Protein AF-A0A7S2P0P7-F1 (afdb_monomer)

Mean predicted aligned error: 9.11 Å

Solvent-accessible surface area (backbone atoms only — not comparable to full-atom values): 11797 Å² total; per-residue (Å²): 108,74,65,56,54,53,46,47,56,52,37,51,54,50,47,30,63,74,73,64,44,92,50,70,43,81,70,50,75,49,77,32,78,78,33,41,37,40,33,32,35,29,60,44,86,60,83,64,47,59,52,51,76,47,50,28,38,15,45,90,82,46,61,71,40,76,52,60,85,76,53,72,70,56,49,54,50,42,54,76,64,48,68,88,56,79,51,50,50,50,51,83,43,67,56,66,76,80,68,88,83,66,75,82,68,72,80,77,86,64,91,82,70,78,84,77,78,73,78,82,78,56,26,41,39,49,48,49,34,52,54,50,52,54,50,44,72,77,61,34,63,38,51,56,41,47,26,30,54,46,97,78,54,28,58,38,76,35,88,81,49,83,75,74,53,79,78,50,69,73,40,73,88,46,46,34,69,66,64,77,65,88,43,73,68,50,44,59,46,62,75,39,90,81,39,66,45

Structure (mmCIF, N/CA/C/O backbone):
data_AF-A0A7S2P0P7-F1
#
_entry.id   AF-A0A7S2P0P7-F1
#
loop_
_atom_site.group_PDB
_atom_site.id
_atom_site.type_symbol
_atom_site.label_atom_id
_atom_site.label_alt_id
_atom_site.label_comp_id
_atom_site.label_asym_id
_atom_site.label_entity_id
_atom_site.label_seq_id
_atom_site.pdbx_PDB_ins_code
_atom_site.Cartn_x
_atom_site.Cartn_y
_atom_site.Cartn_z
_atom_site.occupancy
_atom_site.B_iso_or_equiv
_atom_site.auth_seq_id
_atom_site.auth_comp_id
_atom_site.auth_asym_id
_atom_site.auth_atom_id
_atom_site.pdbx_PDB_model_num
ATOM 1 N N . ASN A 1 1 ? -16.001 5.990 -8.086 1.00 81.25 1 ASN A N 1
ATOM 2 C CA . ASN A 1 1 ? -16.882 7.170 -8.270 1.00 81.25 1 ASN A CA 1
ATOM 3 C C . ASN A 1 1 ? -16.052 8.318 -8.867 1.00 81.25 1 ASN A C 1
ATOM 5 O O . ASN A 1 1 ? -14.880 8.416 -8.530 1.00 81.25 1 ASN A O 1
ATOM 9 N N . CYS A 1 2 ? -16.574 9.156 -9.776 1.00 87.62 2 CYS A N 1
ATOM 10 C CA . CYS A 1 2 ? -15.787 10.265 -10.353 1.00 87.62 2 CYS A CA 1
ATOM 11 C C . CYS A 1 2 ? -15.377 11.311 -9.303 1.00 87.62 2 CYS A C 1
ATOM 13 O O . CYS A 1 2 ? -14.286 11.870 -9.392 1.00 87.62 2 CYS A O 1
ATOM 15 N N . GLN A 1 3 ? -16.217 11.520 -8.287 1.00 86.94 3 GLN A N 1
ATOM 16 C CA . GLN A 1 3 ? -15.934 12.412 -7.168 1.00 86.94 3 GLN A CA 1
ATOM 17 C C . GLN A 1 3 ? -14.755 11.906 -6.329 1.00 86.94 3 GLN A C 1
ATOM 19 O O . GLN A 1 3 ? -13.839 12.673 -6.049 1.00 86.94 3 GLN A O 1
ATOM 24 N N . GLU A 1 4 ? -14.737 10.610 -5.999 1.00 89.62 4 GLU A N 1
ATOM 25 C CA . GLU A 1 4 ? -13.622 9.978 -5.276 1.00 89.62 4 GLU A CA 1
ATOM 26 C C . GLU A 1 4 ? -12.307 10.121 -6.049 1.00 89.62 4 GLU A C 1
ATOM 28 O O . GLU A 1 4 ? -11.295 10.505 -5.476 1.00 89.62 4 GLU A O 1
ATOM 33 N N . LEU A 1 5 ? -12.313 9.859 -7.363 1.00 91.12 5 LEU A N 1
ATOM 34 C CA . LEU A 1 5 ? -11.106 9.967 -8.189 1.00 91.12 5 LEU A CA 1
ATOM 35 C C . LEU A 1 5 ? -10.554 11.396 -8.216 1.00 91.12 5 LEU A C 1
ATOM 37 O O . LEU A 1 5 ? -9.344 11.591 -8.106 1.00 91.12 5 LEU A O 1
ATOM 41 N N . ALA A 1 6 ?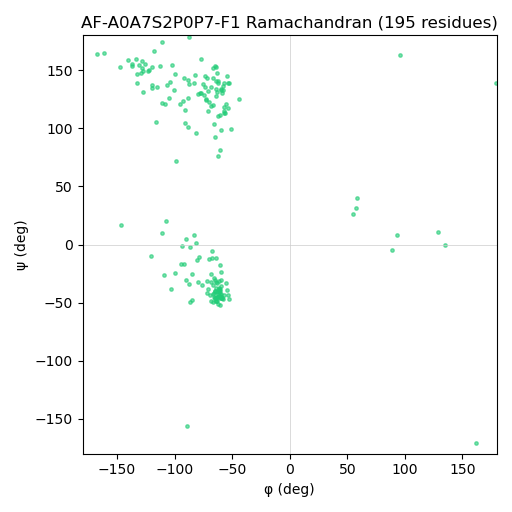 -11.432 12.393 -8.350 1.00 91.56 6 ALA A N 1
ATOM 42 C CA . ALA A 1 6 ? -11.036 13.796 -8.337 1.00 91.56 6 ALA A CA 1
ATOM 43 C C . ALA A 1 6 ? -10.483 14.220 -6.965 1.00 91.56 6 ALA A C 1
ATOM 45 O O . ALA A 1 6 ? -9.427 14.852 -6.909 1.00 91.56 6 ALA A O 1
ATOM 46 N N . GLY A 1 7 ? -11.158 13.826 -5.877 1.00 91.81 7 GLY A N 1
ATOM 47 C CA . GLY A 1 7 ? -10.725 14.087 -4.501 1.00 91.81 7 GLY A CA 1
ATOM 48 C C . GLY A 1 7 ? -9.362 13.465 -4.203 1.00 91.81 7 GLY A C 1
ATOM 49 O O . GLY A 1 7 ? -8.424 14.175 -3.849 1.00 91.81 7 GLY A O 1
ATOM 50 N N . LEU A 1 8 ? -9.207 12.166 -4.475 1.00 93.50 8 LEU A N 1
ATOM 51 C CA . LEU A 1 8 ? -7.944 11.446 -4.306 1.00 93.50 8 LEU A CA 1
ATOM 52 C C . LEU A 1 8 ? -6.816 12.067 -5.128 1.00 93.50 8 LEU A C 1
ATOM 54 O O . LEU A 1 8 ? -5.733 12.307 -4.602 1.00 93.50 8 LEU A O 1
ATOM 58 N N . SER A 1 9 ? -7.054 12.372 -6.406 1.00 93.12 9 SER A N 1
ATOM 59 C CA . SER A 1 9 ? -6.022 12.963 -7.262 1.00 93.12 9 SER A CA 1
ATOM 60 C C . SER A 1 9 ? -5.541 14.320 -6.737 1.00 93.12 9 SER A C 1
ATOM 62 O O . SER A 1 9 ? -4.341 14.610 -6.789 1.00 93.12 9 SER A O 1
ATOM 64 N N . ALA A 1 10 ? -6.454 15.160 -6.240 1.00 93.62 10 ALA A N 1
ATOM 65 C CA . ALA A 1 10 ? -6.113 16.459 -5.669 1.00 93.62 10 ALA A CA 1
ATOM 66 C C . ALA A 1 10 ? -5.335 16.304 -4.352 1.00 93.62 10 ALA A C 1
ATOM 68 O O . ALA A 1 10 ? -4.256 16.886 -4.205 1.00 93.62 10 ALA A O 1
ATOM 69 N N . SER A 1 11 ? -5.831 15.468 -3.437 1.00 94.12 11 SER A N 1
ATOM 70 C CA . SER A 1 11 ? -5.212 15.239 -2.129 1.00 94.12 11 SER A CA 1
ATOM 71 C C . SER A 1 11 ? -3.838 14.579 -2.227 1.00 94.12 11 SER A C 1
ATOM 73 O O . SER A 1 11 ? -2.907 15.010 -1.553 1.00 94.12 11 SER A O 1
ATOM 75 N N . LEU A 1 12 ? -3.649 13.605 -3.122 1.00 94.62 12 LEU A N 1
ATOM 76 C CA . LEU A 1 12 ? -2.337 12.987 -3.352 1.00 94.62 12 LEU A CA 1
ATOM 77 C C . LEU A 1 12 ? -1.323 13.991 -3.915 1.00 94.62 12 LEU A C 1
ATOM 79 O O . LEU A 1 12 ? -0.154 13.983 -3.528 1.00 94.62 12 LEU A O 1
ATOM 83 N N . THR A 1 13 ? -1.766 14.895 -4.794 1.00 93.62 13 THR A N 1
ATOM 84 C CA . THR A 1 13 ? -0.909 15.969 -5.322 1.00 93.62 13 THR A CA 1
ATOM 85 C C . THR A 1 13 ? -0.486 16.934 -4.213 1.00 93.62 13 THR A C 1
ATOM 87 O O . THR A 1 13 ? 0.673 17.355 -4.160 1.00 93.62 13 THR A O 1
ATOM 90 N N . LEU A 1 14 ? -1.408 17.263 -3.303 1.00 94.12 14 LEU A N 1
ATOM 91 C CA . LEU A 1 14 ? -1.127 18.094 -2.138 1.00 94.12 14 LEU A CA 1
ATOM 92 C C . LEU A 1 14 ? -0.137 17.413 -1.187 1.00 94.12 14 LEU A C 1
ATOM 94 O O . LEU A 1 14 ? 0.872 18.029 -0.839 1.00 94.12 14 LEU A O 1
ATOM 98 N N . LEU A 1 15 ? -0.384 16.146 -0.846 1.00 93.88 15 LEU A N 1
ATOM 99 C CA . LEU A 1 15 ? 0.454 15.353 0.051 1.00 93.88 15 LEU A CA 1
ATOM 100 C C . LEU A 1 15 ? 1.882 15.217 -0.488 1.00 93.88 15 LEU A C 1
ATOM 102 O O . LEU A 1 15 ? 2.844 15.495 0.226 1.00 93.88 15 LEU A O 1
ATOM 106 N N . LYS A 1 16 ? 2.034 14.897 -1.783 1.00 93.69 16 LYS A N 1
ATOM 107 C CA . LYS A 1 16 ? 3.345 14.842 -2.452 1.00 93.69 16 LYS A CA 1
ATOM 108 C C . LYS A 1 16 ? 4.129 16.146 -2.274 1.00 93.69 16 LYS A C 1
ATOM 110 O O . LYS A 1 16 ? 5.333 16.118 -2.026 1.00 93.69 16 LYS A O 1
ATOM 115 N N . ARG A 1 17 ? 3.457 17.292 -2.423 1.00 92.00 17 ARG A N 1
ATOM 116 C CA . ARG A 1 17 ? 4.077 18.618 -2.304 1.00 92.00 17 ARG A CA 1
ATOM 117 C C . ARG A 1 17 ? 4.436 18.963 -0.858 1.00 92.00 17 ARG A C 1
ATOM 119 O O . ARG A 1 17 ? 5.493 19.546 -0.641 1.00 92.00 17 ARG A O 1
ATOM 126 N N . GLN A 1 18 ? 3.563 18.651 0.098 1.00 91.62 18 GLN A N 1
ATOM 127 C CA . GLN A 1 18 ? 3.760 18.962 1.518 1.00 91.62 18 GLN A CA 1
ATOM 128 C C . GLN A 1 18 ? 4.929 18.172 2.110 1.00 91.62 18 GLN A C 1
ATOM 130 O O . GLN A 1 18 ? 5.841 18.768 2.676 1.00 91.62 18 GLN A O 1
ATOM 135 N N . GLU A 1 19 ? 4.944 16.861 1.883 1.00 89.00 19 GLU A N 1
ATOM 136 C CA . GLU A 1 19 ? 5.957 15.951 2.430 1.00 89.00 19 GLU A CA 1
ATOM 137 C C . GLU A 1 19 ? 7.221 15.847 1.558 1.00 89.00 19 GLU A C 1
ATOM 139 O O . GLU A 1 19 ? 8.188 15.179 1.914 1.00 89.00 19 GLU A O 1
ATOM 144 N N . LYS A 1 20 ? 7.243 16.532 0.404 1.00 89.44 20 LYS A N 1
ATOM 145 C CA . LYS A 1 20 ? 8.385 16.614 -0.527 1.00 89.44 20 LYS A CA 1
ATOM 146 C C . LYS A 1 20 ? 8.877 15.257 -1.051 1.00 89.44 20 LYS A C 1
ATOM 148 O O . LYS A 1 20 ? 10.055 15.106 -1.375 1.00 89.44 20 LYS A O 1
ATOM 153 N N . PHE A 1 21 ? 7.987 14.280 -1.201 1.00 87.62 21 PHE A N 1
ATOM 154 C CA . PHE A 1 21 ? 8.344 12.997 -1.808 1.00 87.62 21 PHE A CA 1
ATOM 155 C C . PHE A 1 21 ? 8.522 13.106 -3.327 1.00 87.62 21 PHE A C 1
ATOM 157 O O . PHE A 1 21 ? 7.773 13.797 -4.024 1.00 87.62 21 PHE A O 1
ATOM 164 N N . ALA A 1 22 ? 9.471 12.339 -3.872 1.00 85.06 22 ALA A N 1
ATOM 165 C CA . ALA A 1 22 ? 9.685 12.246 -5.318 1.00 85.06 22 ALA A CA 1
ATOM 166 C C . ALA A 1 22 ? 8.453 11.680 -6.050 1.00 85.06 22 ALA A C 1
ATOM 168 O O . ALA A 1 22 ? 8.072 12.150 -7.129 1.00 85.06 22 ALA A O 1
ATOM 169 N N . SER A 1 23 ? 7.783 10.702 -5.436 1.00 86.62 23 SER A N 1
ATOM 170 C CA . SER A 1 23 ? 6.554 10.091 -5.939 1.00 86.62 23 SER A CA 1
ATOM 171 C C . SER A 1 23 ? 5.645 9.661 -4.791 1.00 86.62 23 SER A C 1
ATOM 173 O O . SER A 1 23 ? 6.115 9.387 -3.688 1.00 86.62 23 SER A O 1
ATOM 175 N N . ILE A 1 24 ? 4.343 9.628 -5.071 1.00 93.50 24 ILE A N 1
ATOM 176 C CA . ILE A 1 24 ? 3.330 9.074 -4.182 1.00 93.50 24 ILE A CA 1
ATOM 177 C C . ILE A 1 24 ? 2.420 8.161 -4.994 1.00 93.50 24 ILE A C 1
ATOM 179 O O . ILE A 1 24 ? 2.065 8.485 -6.130 1.00 93.50 24 ILE A O 1
ATOM 183 N N . CYS A 1 25 ? 2.066 7.024 -4.416 1.00 93.25 25 CYS A N 1
ATOM 184 C CA . CYS A 1 25 ? 1.238 6.006 -5.032 1.00 93.25 25 CYS A CA 1
ATOM 185 C C . CYS A 1 25 ? -0.021 5.819 -4.194 1.00 93.25 25 CYS A C 1
ATOM 187 O O . CYS A 1 25 ? 0.042 5.752 -2.966 1.00 93.25 25 CYS A O 1
ATOM 189 N N . PHE A 1 26 ? -1.167 5.706 -4.857 1.00 95.81 26 PHE A N 1
ATOM 190 C CA . PHE A 1 26 ? -2.359 5.197 -4.199 1.00 95.81 26 PHE A CA 1
ATOM 191 C C . PHE A 1 26 ? -2.181 3.692 -3.981 1.00 95.81 26 PHE A C 1
ATOM 193 O O . PHE A 1 26 ? -1.889 2.969 -4.932 1.00 95.81 26 PHE A O 1
ATOM 200 N N . TRP A 1 27 ? -2.309 3.243 -2.736 1.00 96.44 27 TRP A N 1
ATOM 201 C CA . TRP A 1 27 ? -2.161 1.837 -2.368 1.00 96.44 27 TRP A CA 1
ATOM 202 C C . TRP A 1 27 ? -3.473 1.084 -2.568 1.00 96.44 27 TRP A C 1
ATOM 204 O O . TRP A 1 27 ? -3.501 0.016 -3.172 1.00 96.44 27 TRP A O 1
ATOM 214 N N . GLY A 1 28 ? -4.572 1.660 -2.079 1.00 95.50 28 GLY A N 1
ATOM 215 C CA . GLY A 1 28 ? -5.865 0.998 -2.100 1.00 95.50 28 GLY A CA 1
ATOM 216 C C . GLY A 1 28 ? -6.874 1.606 -1.138 1.00 95.50 28 GLY A C 1
ATOM 217 O O . GLY A 1 28 ? -6.659 2.669 -0.553 1.00 95.50 28 GLY A O 1
ATOM 218 N N . LYS A 1 29 ? -7.997 0.904 -1.000 1.00 95.50 29 LYS A N 1
ATOM 219 C CA . LYS A 1 29 ? -9.138 1.286 -0.171 1.00 95.50 29 LYS A CA 1
ATOM 220 C C . LYS A 1 29 ? -9.492 0.126 0.759 1.00 95.50 29 LYS A C 1
ATOM 222 O O . LYS A 1 29 ? -9.603 -1.005 0.290 1.00 95.50 29 LYS A O 1
ATOM 227 N N . ILE A 1 30 ? -9.664 0.402 2.048 1.00 95.62 30 ILE A N 1
ATOM 228 C CA . ILE A 1 30 ? -10.125 -0.568 3.049 1.00 95.62 30 ILE A CA 1
ATOM 229 C C . ILE A 1 30 ? -11.544 -0.183 3.442 1.00 95.62 30 ILE A C 1
ATOM 231 O O . ILE A 1 30 ? -11.781 0.930 3.908 1.00 95.62 30 ILE A O 1
ATOM 235 N N . PHE A 1 31 ? -12.481 -1.102 3.227 1.00 95.00 31 PHE A N 1
ATOM 236 C CA . PHE A 1 31 ? -13.887 -0.858 3.516 1.00 95.00 31 PHE A CA 1
ATOM 237 C C . PHE A 1 31 ? -14.167 -0.977 5.011 1.00 95.00 31 PHE A C 1
ATOM 239 O O . PHE A 1 31 ? -13.784 -1.969 5.639 1.00 95.00 31 PHE A O 1
ATOM 246 N N . GLY A 1 32 ? -14.849 0.023 5.559 1.00 93.88 32 GLY A N 1
ATOM 247 C CA . GLY A 1 32 ? -15.333 0.005 6.934 1.00 93.88 32 GLY A CA 1
ATOM 248 C C . GLY A 1 32 ? -16.855 -0.083 7.003 1.00 93.88 32 GLY A C 1
ATOM 249 O O . GLY A 1 32 ? -17.560 -0.045 5.999 1.00 93.88 32 GLY A O 1
ATOM 250 N N . THR A 1 33 ? -17.387 -0.231 8.215 1.00 93.69 33 THR A N 1
ATOM 251 C CA . THR A 1 33 ? -18.841 -0.303 8.433 1.00 93.69 33 THR A CA 1
ATOM 252 C C . THR A 1 33 ? -19.519 1.065 8.417 1.00 93.69 33 THR A C 1
ATOM 254 O O . THR A 1 33 ? -20.677 1.153 8.019 1.00 93.69 33 THR A O 1
ATOM 257 N N . SER A 1 34 ? -18.828 2.122 8.858 1.00 93.44 34 SER A N 1
ATOM 258 C CA . SER A 1 34 ? -19.352 3.498 8.902 1.00 93.44 34 SER A CA 1
ATOM 259 C C . SER A 1 34 ? -18.709 4.423 7.868 1.00 93.44 34 SER A C 1
ATOM 261 O O . SER A 1 34 ? -19.331 5.403 7.470 1.00 93.44 34 SER A O 1
ATOM 263 N N . GLY A 1 35 ? -17.482 4.131 7.446 1.00 92.50 35 GLY A N 1
ATOM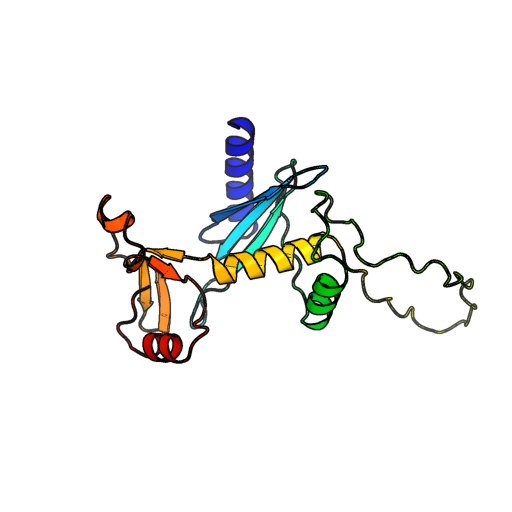 264 C CA . GLY A 1 35 ? -16.756 4.873 6.421 1.00 92.50 35 GLY A CA 1
ATOM 265 C C . GLY A 1 35 ? -15.527 4.097 5.971 1.00 92.50 35 GLY A C 1
ATOM 266 O O . GLY A 1 35 ? -15.107 3.158 6.650 1.00 92.50 35 GLY A O 1
ATOM 267 N N . ASP A 1 36 ? -14.964 4.480 4.832 1.00 95.38 36 ASP A N 1
ATOM 268 C CA . ASP A 1 36 ? -13.842 3.763 4.244 1.00 95.38 36 ASP A CA 1
ATOM 269 C C . ASP A 1 36 ? -12.509 4.480 4.480 1.00 95.38 36 ASP A C 1
ATOM 271 O O . ASP A 1 36 ? -12.439 5.703 4.623 1.00 95.38 36 ASP A O 1
ATOM 275 N N . TYR A 1 37 ? -11.426 3.704 4.469 1.00 96.62 37 TYR A N 1
ATOM 276 C CA . TYR A 1 37 ? -10.066 4.222 4.517 1.00 96.62 37 TYR A CA 1
ATOM 277 C C . TYR A 1 37 ? -9.433 4.222 3.133 1.00 96.62 37 TYR A C 1
ATOM 279 O O . TYR A 1 37 ? -9.429 3.209 2.433 1.00 96.62 37 TYR A O 1
ATOM 287 N N . TYR A 1 38 ? -8.816 5.338 2.773 1.00 96.81 38 TYR A N 1
ATOM 288 C CA . TYR A 1 38 ? -8.019 5.491 1.563 1.00 96.81 38 TYR A CA 1
ATOM 289 C C . TYR A 1 38 ? -6.548 5.502 1.942 1.00 96.81 38 TYR A C 1
ATOM 291 O O . TYR A 1 38 ? -6.128 6.296 2.779 1.00 96.81 38 TYR A O 1
ATOM 299 N N . VAL A 1 39 ? -5.758 4.632 1.325 1.00 97.75 39 VAL A N 1
ATOM 300 C CA . VAL A 1 39 ? -4.358 4.427 1.693 1.00 97.75 39 VAL A CA 1
ATOM 301 C C . VAL A 1 39 ? -3.461 4.859 0.546 1.00 97.75 39 VAL A C 1
ATOM 303 O O . VAL A 1 39 ? -3.694 4.530 -0.620 1.00 97.75 39 VAL A O 1
ATOM 306 N N . ALA A 1 40 ? -2.402 5.577 0.884 1.00 97.06 40 ALA A N 1
ATOM 307 C CA . ALA A 1 40 ? -1.343 5.956 -0.031 1.00 97.06 40 ALA A CA 1
ATOM 308 C C . ALA A 1 40 ? 0.009 5.576 0.561 1.00 97.06 40 ALA A C 1
ATOM 310 O O . ALA A 1 40 ? 0.151 5.443 1.774 1.00 97.06 40 ALA A O 1
ATOM 311 N N . TYR A 1 41 ? 1.018 5.431 -0.287 1.00 95.62 41 TYR A N 1
ATOM 312 C CA . TYR A 1 41 ? 2.389 5.293 0.176 1.00 95.62 41 TYR A CA 1
ATOM 313 C C . TYR A 1 41 ? 3.350 6.118 -0.667 1.00 95.62 41 TYR A C 1
ATOM 315 O O . TYR A 1 41 ? 3.117 6.388 -1.846 1.00 95.62 41 TYR A O 1
ATOM 323 N N . ALA A 1 42 ? 4.460 6.491 -0.049 1.00 93.75 42 ALA A N 1
ATOM 324 C CA . ALA A 1 42 ? 5.615 7.059 -0.718 1.00 93.75 42 ALA A CA 1
ATOM 325 C C . ALA A 1 42 ? 6.846 6.197 -0.434 1.00 93.75 42 ALA A C 1
ATOM 327 O O . ALA A 1 42 ? 6.953 5.569 0.621 1.00 93.75 42 ALA A O 1
ATOM 328 N N . LEU A 1 43 ? 7.783 6.169 -1.377 1.00 90.31 43 LEU A N 1
ATOM 329 C CA . LEU A 1 43 ? 9.088 5.553 -1.164 1.00 90.31 43 LEU A CA 1
ATOM 330 C C . LEU A 1 43 ? 10.033 6.597 -0.576 1.00 90.31 43 LEU A C 1
ATOM 332 O O . LEU A 1 43 ? 10.194 7.684 -1.137 1.00 90.31 43 LEU A O 1
ATOM 336 N N . LYS A 1 44 ? 10.653 6.264 0.556 1.00 87.19 44 LYS A N 1
ATOM 337 C CA . LYS A 1 44 ? 11.790 7.020 1.083 1.00 87.19 44 LYS A CA 1
ATOM 338 C C . LYS A 1 44 ? 12.974 6.874 0.143 1.00 87.19 44 LYS A C 1
ATOM 340 O O . LYS A 1 44 ? 13.115 5.852 -0.530 1.00 87.19 44 LYS A O 1
ATOM 345 N N . GLU A 1 45 ? 13.827 7.893 0.137 1.00 82.12 45 GLU A N 1
ATOM 346 C CA . GLU A 1 45 ? 15.099 7.815 -0.566 1.00 82.12 45 GLU A CA 1
ATOM 347 C C . GLU A 1 45 ? 15.885 6.613 -0.024 1.00 82.12 45 GLU A C 1
ATOM 349 O O . GLU A 1 45 ? 16.116 6.520 1.189 1.00 82.12 45 GLU A O 1
ATOM 354 N N . PRO A 1 46 ? 16.192 5.630 -0.881 1.00 76.62 46 PRO A N 1
ATOM 355 C CA . PRO A 1 46 ? 16.808 4.406 -0.421 1.00 76.62 46 PRO A CA 1
ATOM 356 C C . PRO A 1 46 ? 18.266 4.661 -0.041 1.00 76.62 46 PRO A C 1
ATOM 358 O O . PRO A 1 46 ? 19.053 5.149 -0.845 1.00 76.62 46 PRO A O 1
ATOM 361 N N . VAL A 1 47 ? 18.620 4.304 1.194 1.00 73.31 47 VAL A N 1
ATOM 362 C CA . VAL A 1 47 ? 20.007 4.368 1.675 1.00 73.31 47 VAL A CA 1
ATOM 363 C C . VAL A 1 47 ? 20.743 3.073 1.324 1.00 73.31 47 VAL A C 1
ATOM 365 O O . VAL A 1 47 ? 21.834 3.129 0.773 1.00 73.31 47 VAL A O 1
ATOM 368 N N . PHE A 1 48 ? 20.132 1.925 1.639 1.00 70.88 48 PHE A N 1
ATOM 369 C CA . PHE A 1 48 ? 20.573 0.555 1.346 1.00 70.88 48 PHE A CA 1
ATOM 370 C C . PHE A 1 48 ? 19.525 -0.406 1.947 1.00 70.88 48 PHE A C 1
ATOM 372 O O . PHE A 1 48 ? 19.066 -0.167 3.061 1.00 70.88 48 PHE A O 1
ATOM 379 N N . GLU A 1 49 ? 19.080 -1.507 1.347 1.00 70.94 49 GLU A N 1
ATOM 380 C CA . GLU A 1 49 ? 19.229 -2.012 -0.032 1.00 70.94 49 GLU A CA 1
ATOM 381 C C . GLU A 1 49 ? 17.911 -1.776 -0.812 1.00 70.94 49 GLU A C 1
ATOM 383 O O . GLU A 1 49 ? 17.902 -1.356 -1.969 1.00 70.94 49 GLU A O 1
ATOM 388 N N . PHE A 1 50 ? 16.772 -1.953 -0.128 1.00 82.88 50 PHE A N 1
ATOM 389 C CA . PHE A 1 50 ? 15.413 -1.741 -0.635 1.00 82.88 50 PHE A CA 1
ATOM 390 C C . PHE A 1 50 ? 14.818 -0.429 -0.081 1.00 82.88 50 PHE A C 1
ATOM 392 O O . PHE A 1 50 ? 14.994 -0.148 1.108 1.00 82.88 50 PHE A O 1
ATOM 399 N N . PRO A 1 51 ? 14.081 0.373 -0.875 1.00 86.69 51 PRO A N 1
ATOM 400 C CA . PRO A 1 51 ? 13.429 1.581 -0.372 1.00 86.69 51 PRO A CA 1
ATOM 401 C C . PRO A 1 51 ? 12.354 1.256 0.669 1.00 86.69 51 PRO A C 1
ATOM 403 O O . PRO A 1 51 ? 11.490 0.403 0.456 1.00 86.69 51 PRO A O 1
ATOM 406 N N . ALA A 1 52 ? 12.367 1.989 1.783 1.00 88.00 52 ALA A N 1
ATOM 407 C CA . ALA A 1 52 ? 11.312 1.905 2.785 1.00 88.00 52 ALA A CA 1
ATOM 408 C C . ALA A 1 52 ? 10.045 2.623 2.296 1.00 88.00 52 ALA A C 1
ATOM 410 O O . ALA A 1 52 ? 10.115 3.732 1.760 1.00 88.00 52 ALA A O 1
ATOM 411 N N .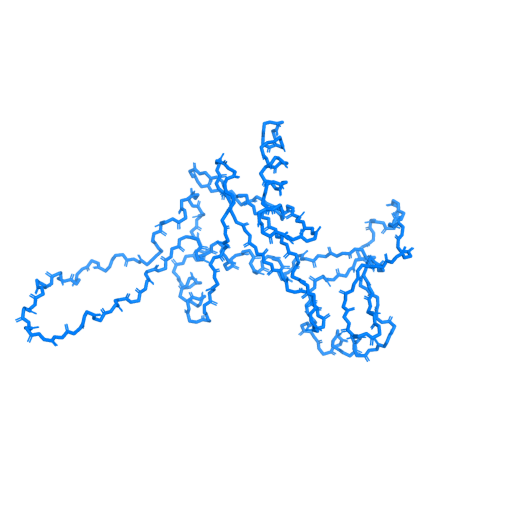 LYS A 1 53 ? 8.878 2.018 2.528 1.00 91.44 53 LYS A N 1
ATOM 412 C CA . LYS A 1 53 ? 7.578 2.650 2.282 1.00 91.44 53 LYS A CA 1
ATOM 413 C C . LYS A 1 53 ? 7.140 3.443 3.510 1.00 91.44 53 LYS A C 1
ATOM 415 O O . LYS A 1 53 ? 7.285 2.984 4.640 1.00 91.44 53 LYS A O 1
ATOM 420 N N . VAL A 1 54 ? 6.595 4.631 3.283 1.00 93.31 54 VAL A N 1
ATOM 421 C CA . VAL A 1 54 ? 5.869 5.415 4.287 1.00 93.31 54 VAL A CA 1
ATOM 422 C C . VAL A 1 54 ? 4.420 5.418 3.873 1.00 93.31 54 VAL A C 1
ATOM 424 O O . VAL A 1 54 ? 4.115 5.857 2.764 1.00 93.31 54 VAL A O 1
ATOM 427 N N . PHE A 1 55 ? 3.551 4.925 4.744 1.00 95.94 55 PHE A N 1
ATOM 428 C CA . PHE A 1 55 ? 2.133 4.837 4.455 1.00 95.94 55 PHE A CA 1
ATOM 429 C C . PHE A 1 55 ? 1.366 5.989 5.097 1.00 95.94 55 PHE A C 1
ATOM 431 O O . PHE A 1 55 ? 1.693 6.467 6.185 1.00 95.94 55 PHE A O 1
ATOM 438 N N . PHE A 1 56 ? 0.318 6.399 4.401 1.00 96.75 56 PHE A N 1
ATOM 439 C CA . PHE A 1 56 ? -0.621 7.432 4.792 1.00 96.75 56 PHE A CA 1
ATOM 440 C C . PHE A 1 56 ? -2.031 6.881 4.651 1.00 96.75 56 PHE A C 1
ATOM 442 O O . PHE A 1 56 ? -2.301 6.092 3.743 1.00 96.75 56 PHE A O 1
ATOM 449 N N . TYR A 1 57 ? -2.933 7.334 5.509 1.00 96.94 57 TYR A N 1
ATOM 450 C CA . TYR A 1 57 ? -4.347 7.001 5.439 1.00 96.94 57 TYR A CA 1
ATOM 451 C C . TYR A 1 57 ? -5.194 8.273 5.464 1.00 96.94 57 TYR A C 1
ATOM 453 O O . TYR A 1 57 ? -4.785 9.281 6.034 1.00 96.94 57 TYR A O 1
ATOM 461 N N . ALA A 1 58 ? -6.367 8.219 4.850 1.00 96.19 58 ALA A N 1
ATOM 462 C CA . ALA A 1 58 ? -7.389 9.256 4.898 1.00 96.19 58 ALA A CA 1
ATOM 463 C C . ALA A 1 58 ? -8.768 8.614 5.076 1.00 96.19 58 ALA A C 1
ATOM 465 O O . ALA A 1 58 ? -8.961 7.455 4.697 1.00 96.19 58 ALA A O 1
ATOM 466 N N . GLY A 1 59 ? -9.716 9.368 5.629 1.00 93.75 59 GLY A N 1
ATOM 467 C CA . GLY A 1 59 ? -11.132 9.009 5.594 1.00 93.75 59 GLY A CA 1
ATOM 468 C C . GLY A 1 59 ? -11.815 9.561 4.341 1.00 93.75 59 GLY A C 1
ATOM 469 O O . GLY A 1 59 ? -11.170 9.883 3.342 1.00 93.75 59 GLY A O 1
ATOM 470 N N . GLU A 1 60 ? -13.134 9.731 4.414 1.00 90.25 60 GLU A N 1
ATOM 471 C CA . GLU A 1 60 ? -13.957 10.292 3.326 1.00 90.25 60 GLU A CA 1
ATOM 472 C C . GLU A 1 60 ? -13.683 11.781 3.030 1.00 90.25 60 GLU A C 1
ATOM 474 O O . GLU A 1 60 ? -14.137 12.316 2.020 1.00 90.25 60 GLU A O 1
ATOM 479 N N . ASP A 1 61 ? -12.944 12.465 3.903 1.00 91.12 61 ASP A N 1
ATOM 480 C CA . ASP A 1 61 ? -12.473 13.838 3.702 1.00 91.12 61 ASP A CA 1
ATOM 481 C C . ASP A 1 61 ? -11.246 13.925 2.778 1.00 91.12 61 ASP A C 1
ATOM 483 O O . ASP A 1 61 ? -10.878 15.018 2.341 1.00 91.12 61 ASP A O 1
ATOM 487 N N . PHE A 1 62 ? -10.632 12.783 2.447 1.00 92.81 62 PHE A N 1
ATOM 488 C CA . PHE A 1 62 ? -9.384 12.685 1.691 1.00 92.81 62 PHE A CA 1
ATOM 489 C C . PHE A 1 62 ? -8.229 13.489 2.312 1.00 92.81 62 PHE A C 1
ATOM 491 O O . PHE A 1 62 ? -7.303 13.893 1.599 1.00 92.81 62 PHE A O 1
ATOM 498 N N . GLU A 1 63 ? -8.259 13.718 3.628 1.00 93.94 63 GLU A N 1
ATOM 499 C CA . GLU A 1 63 ? -7.167 14.352 4.362 1.00 93.94 63 GLU A CA 1
ATOM 500 C C . GLU A 1 63 ? -6.179 13.282 4.832 1.00 93.94 63 GLU A C 1
ATOM 502 O O . GLU A 1 63 ? -6.406 12.564 5.807 1.00 93.94 63 GLU A O 1
ATOM 507 N N . PHE A 1 64 ? -5.069 13.147 4.106 1.00 95.25 64 PHE A N 1
ATOM 508 C CA . PHE A 1 64 ? -4.085 12.113 4.398 1.00 95.25 64 PHE A CA 1
ATOM 509 C C . PHE A 1 64 ? -3.208 12.459 5.599 1.00 95.25 64 PHE A C 1
ATOM 511 O O . PHE A 1 64 ? -2.580 13.517 5.651 1.00 95.25 64 PHE A O 1
ATOM 518 N N . LYS A 1 65 ? -3.097 11.499 6.514 1.00 94.88 65 LYS A N 1
ATOM 519 C CA . LYS A 1 65 ? -2.262 11.542 7.715 1.00 94.88 65 LYS A CA 1
ATOM 520 C C . LYS A 1 65 ? -1.309 10.346 7.719 1.00 94.88 65 LYS A C 1
ATOM 522 O O . LYS A 1 65 ? -1.650 9.299 7.160 1.00 94.88 65 LYS A O 1
ATOM 527 N N . PRO A 1 66 ? -0.105 10.471 8.300 1.00 95.00 66 PRO A N 1
ATOM 528 C CA . PRO A 1 66 ? 0.816 9.345 8.401 1.00 95.00 66 PRO A CA 1
ATOM 529 C C . PRO A 1 66 ? 0.199 8.223 9.244 1.00 95.00 66 PRO A C 1
ATOM 531 O O . PRO A 1 66 ? -0.463 8.485 10.249 1.00 95.00 66 PRO A O 1
ATOM 534 N N . LEU A 1 67 ? 0.419 6.972 8.835 1.00 94.38 67 LEU A N 1
ATOM 535 C CA . LEU A 1 67 ? 0.043 5.819 9.653 1.00 94.38 67 LEU A CA 1
ATOM 536 C C . LEU A 1 67 ? 0.977 5.690 10.866 1.00 94.38 67 LEU A C 1
ATOM 538 O O . LEU A 1 67 ? 2.181 5.947 10.736 1.00 94.38 67 LEU A O 1
ATOM 542 N N . PRO A 1 68 ? 0.449 5.284 12.035 1.00 92.38 68 PRO A N 1
ATOM 543 C CA . PRO A 1 68 ? 1.267 5.045 13.212 1.00 92.38 68 PRO A CA 1
ATOM 544 C C . PRO A 1 68 ? 2.250 3.896 12.966 1.00 92.38 68 PRO A C 1
ATOM 546 O O . PRO A 1 68 ? 1.975 2.945 12.231 1.00 92.38 68 PRO A O 1
ATOM 549 N N . VAL A 1 69 ? 3.422 3.994 13.591 1.00 89.00 69 VAL A N 1
ATOM 550 C CA . VAL A 1 69 ? 4.425 2.927 13.578 1.00 89.00 69 VAL A CA 1
ATOM 551 C C . VAL A 1 69 ? 4.243 2.094 14.836 1.00 89.00 69 VAL A C 1
ATOM 553 O O . VAL A 1 69 ? 4.349 2.612 15.946 1.00 89.00 69 VAL A O 1
ATOM 556 N N . LEU A 1 70 ? 3.990 0.801 14.656 1.00 86.62 70 LEU A N 1
ATOM 557 C CA . LEU A 1 70 ? 3.774 -0.121 15.762 1.00 86.62 70 LEU A CA 1
ATOM 558 C C . LEU A 1 70 ? 5.075 -0.735 16.262 1.00 86.62 70 LEU A C 1
ATOM 560 O O . LEU A 1 70 ? 5.952 -1.110 15.483 1.00 86.62 70 LEU A O 1
ATOM 564 N N . THR A 1 71 ? 5.155 -0.896 17.580 1.00 89.19 71 THR A N 1
ATOM 565 C CA . THR A 1 71 ? 6.105 -1.814 18.209 1.00 89.19 71 THR A CA 1
ATOM 566 C C . THR A 1 71 ? 5.606 -3.253 18.065 1.00 89.19 71 THR A C 1
ATOM 568 O O . THR A 1 71 ? 4.412 -3.492 17.871 1.00 89.19 71 THR A O 1
ATOM 571 N N . VAL A 1 72 ? 6.514 -4.223 18.201 1.00 87.94 72 VAL A N 1
ATOM 572 C CA . VAL A 1 72 ? 6.173 -5.657 18.132 1.00 87.94 72 VAL A CA 1
ATOM 573 C C . VAL A 1 72 ? 5.117 -6.023 19.180 1.00 87.94 72 VAL A C 1
ATOM 575 O O . VAL A 1 72 ? 4.126 -6.6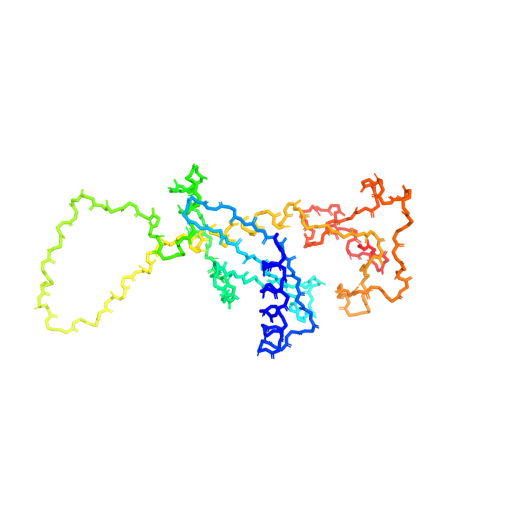67 18.856 1.00 87.94 72 VAL A O 1
ATOM 578 N N . GLU A 1 73 ? 5.265 -5.521 20.407 1.00 88.25 73 GLU A N 1
ATOM 579 C CA . GLU A 1 73 ? 4.313 -5.759 21.500 1.00 88.25 73 GLU A CA 1
ATOM 580 C C . GLU A 1 73 ? 2.908 -5.228 21.183 1.00 88.25 73 GLU A C 1
ATOM 582 O O . GLU A 1 73 ? 1.901 -5.874 21.476 1.00 88.25 73 GLU A O 1
ATOM 587 N N . ASN A 1 74 ? 2.823 -4.047 20.566 1.00 87.31 74 ASN A N 1
ATOM 588 C CA . ASN A 1 74 ? 1.545 -3.450 20.191 1.00 87.31 74 ASN A CA 1
ATOM 589 C C . ASN A 1 74 ? 0.896 -4.209 19.031 1.00 87.31 74 ASN A C 1
ATOM 591 O O . ASN A 1 74 ? -0.314 -4.424 19.051 1.00 87.31 74 ASN A O 1
ATOM 595 N N . ALA A 1 75 ? 1.689 -4.668 18.059 1.00 87.81 75 ALA A N 1
ATOM 596 C CA . ALA A 1 75 ? 1.198 -5.508 16.973 1.00 87.81 75 ALA A CA 1
ATOM 597 C C . ALA A 1 75 ? 0.603 -6.826 17.502 1.00 87.81 75 ALA A C 1
ATOM 599 O O . ALA A 1 75 ? -0.513 -7.185 17.134 1.00 87.81 75 ALA A O 1
ATOM 600 N N . GLU A 1 76 ? 1.285 -7.505 18.430 1.00 89.31 76 GLU A N 1
ATOM 601 C CA . GLU A 1 76 ? 0.781 -8.736 19.057 1.00 89.31 76 GLU A CA 1
ATOM 602 C C . GLU A 1 76 ? -0.540 -8.513 19.806 1.00 89.31 76 GLU A C 1
ATOM 604 O O . GLU A 1 76 ? -1.480 -9.302 19.668 1.00 89.31 76 GLU A O 1
ATOM 609 N N . LYS A 1 77 ? -0.659 -7.405 20.549 1.00 88.06 77 LYS A N 1
ATOM 610 C CA . LYS A 1 77 ? -1.911 -7.029 21.225 1.00 88.06 77 LYS A CA 1
ATOM 611 C C . LYS A 1 77 ? -3.042 -6.767 20.235 1.00 88.06 77 LYS A C 1
ATOM 613 O O . LYS A 1 77 ? -4.154 -7.248 20.440 1.00 88.06 77 LYS A O 1
ATOM 618 N N . VAL A 1 78 ? -2.774 -6.034 19.154 1.00 87.94 78 VAL A N 1
ATOM 619 C CA . VAL A 1 78 ? -3.764 -5.775 18.097 1.00 87.94 78 VAL A CA 1
ATOM 620 C C . VAL A 1 78 ? -4.267 -7.089 17.490 1.00 87.94 78 VAL A C 1
ATOM 622 O O . VAL A 1 78 ? -5.481 -7.266 17.349 1.00 87.94 78 VAL A O 1
ATOM 625 N N . LEU A 1 79 ? -3.358 -8.022 17.179 1.00 86.81 79 LEU A N 1
ATOM 626 C CA . LEU A 1 79 ? -3.710 -9.346 16.654 1.00 86.81 79 LEU A CA 1
ATOM 627 C C . LEU A 1 79 ? -4.593 -10.120 17.637 1.00 86.81 79 LEU A C 1
ATOM 629 O O . LEU A 1 79 ? -5.592 -10.705 17.230 1.00 86.81 79 LEU A O 1
ATOM 633 N N . ALA A 1 80 ? -4.276 -10.084 18.931 1.00 86.12 80 ALA A N 1
ATOM 634 C CA . ALA A 1 80 ? -5.052 -10.786 19.948 1.00 86.12 80 ALA A CA 1
ATOM 635 C C . ALA A 1 80 ? -6.464 -10.202 20.159 1.00 86.12 80 ALA A C 1
ATOM 637 O O . ALA A 1 80 ? -7.391 -10.940 20.490 1.00 86.12 80 ALA A O 1
ATOM 638 N N . LEU A 1 81 ? -6.644 -8.888 19.988 1.00 84.62 81 LEU A N 1
ATOM 639 C CA . LEU A 1 81 ? -7.866 -8.179 20.396 1.00 84.62 81 LEU A CA 1
ATOM 640 C C . LEU A 1 81 ? -8.865 -7.900 19.261 1.00 84.62 81 LEU A C 1
ATOM 642 O O . LEU A 1 81 ? -10.057 -7.682 19.527 1.00 84.62 81 LEU A O 1
ATOM 646 N N . ALA A 1 82 ? -8.401 -7.835 18.008 1.00 78.12 82 ALA A N 1
ATOM 647 C CA . ALA A 1 82 ? -9.214 -7.304 16.912 1.00 78.12 82 ALA A CA 1
ATOM 648 C C . ALA A 1 82 ? -9.001 -7.952 15.539 1.00 78.12 82 ALA A C 1
ATOM 650 O O . ALA A 1 82 ? -9.443 -7.372 14.545 1.00 78.12 82 ALA A O 1
ATOM 651 N N . LEU A 1 83 ? -8.390 -9.138 15.449 1.00 73.88 83 LEU A N 1
ATOM 652 C CA . LEU A 1 83 ? -8.208 -9.822 14.161 1.00 73.88 83 LEU A CA 1
ATOM 653 C C . LEU A 1 83 ? -9.534 -9.968 13.386 1.00 73.88 83 LEU A C 1
ATOM 655 O O . LEU A 1 83 ? -9.614 -9.582 12.222 1.00 73.88 83 LEU A O 1
ATOM 659 N N . ASP A 1 84 ? -10.592 -10.415 14.071 1.00 80.44 84 ASP A N 1
ATOM 660 C CA . ASP A 1 84 ? -11.860 -10.818 13.442 1.00 80.44 84 ASP A CA 1
ATOM 661 C C . ASP A 1 84 ? -12.924 -9.707 13.364 1.00 80.44 84 ASP A C 1
ATOM 663 O O . ASP A 1 84 ? -14.027 -9.921 12.858 1.00 80.44 84 ASP A O 1
ATOM 667 N N . LYS A 1 85 ? -12.639 -8.507 13.881 1.00 85.69 85 LYS A N 1
ATOM 668 C CA . LYS A 1 85 ? -13.617 -7.404 13.893 1.00 85.69 85 LYS A CA 1
ATOM 669 C C . LYS A 1 85 ? -13.602 -6.673 12.544 1.00 85.69 85 LYS A C 1
ATOM 671 O O . LYS A 1 85 ? -12.530 -6.410 12.023 1.00 85.69 85 LYS A O 1
ATOM 676 N N . PRO A 1 86 ? -14.724 -6.262 11.941 1.00 90.50 86 PRO A N 1
ATOM 677 C CA . PRO A 1 86 ? -14.659 -5.382 10.772 1.00 90.50 86 PRO A CA 1
ATOM 678 C C . PRO A 1 86 ? -14.068 -4.013 11.156 1.00 90.50 86 PRO A C 1
ATOM 680 O O . PRO A 1 86 ? -14.152 -3.601 12.313 1.00 90.50 86 PRO A O 1
ATOM 683 N N . PHE A 1 87 ? -13.45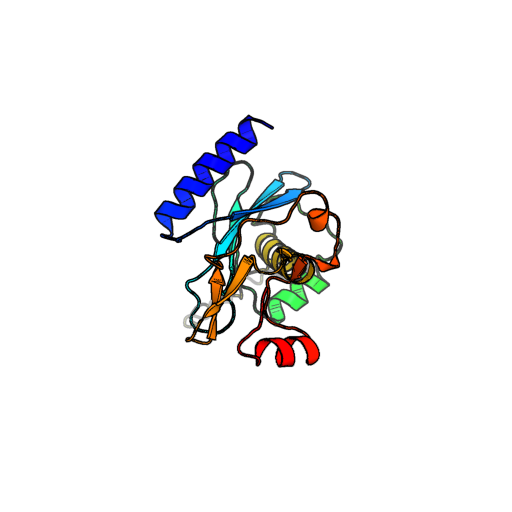1 -3.308 10.206 1.00 94.19 87 PHE A N 1
ATOM 684 C CA . PHE A 1 87 ? -13.089 -1.900 10.406 1.00 94.19 87 PHE A CA 1
ATOM 685 C C . PHE A 1 87 ? -14.360 -1.052 10.517 1.00 94.19 87 PHE A C 1
ATOM 687 O O . PHE A 1 87 ? -15.360 -1.324 9.851 1.00 94.19 87 PHE A O 1
ATOM 694 N N . THR A 1 88 ? -14.349 -0.035 11.370 1.00 92.88 88 THR A N 1
ATOM 695 C CA . THR A 1 88 ? -15.452 0.914 11.511 1.00 92.88 88 THR A CA 1
ATOM 696 C C . THR A 1 88 ? -15.304 2.107 10.577 1.00 92.88 88 THR A C 1
ATOM 698 O O . THR A 1 88 ? -16.322 2.631 10.127 1.00 92.88 88 THR A O 1
ATOM 701 N N . GLY A 1 89 ? -14.072 2.513 10.252 1.00 92.50 89 GLY A N 1
ATOM 702 C CA . GLY A 1 89 ? -13.808 3.757 9.520 1.00 92.50 89 GLY A CA 1
ATOM 703 C C . GLY A 1 89 ? -13.534 4.957 10.429 1.00 92.50 89 GLY A C 1
ATOM 704 O O . G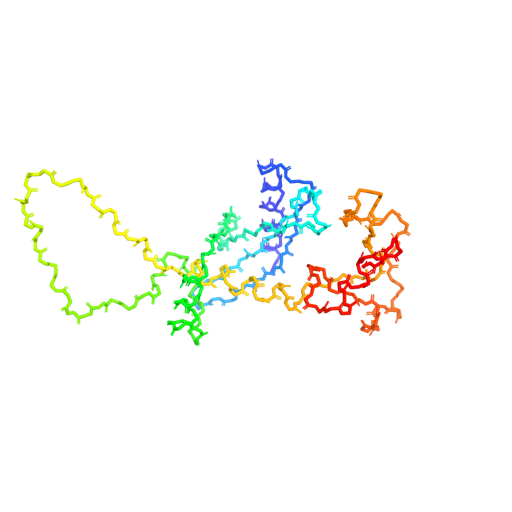LY A 1 89 ? -13.469 6.089 9.955 1.00 92.50 89 GLY A O 1
ATOM 705 N N . LYS A 1 90 ? -13.397 4.738 11.744 1.00 93.00 90 LYS A N 1
ATOM 706 C CA . LYS A 1 90 ? -13.073 5.776 12.729 1.00 93.00 90 LYS A CA 1
ATOM 707 C C . LYS A 1 90 ? -11.717 5.479 13.375 1.00 93.00 90 LYS A C 1
ATOM 709 O O . LYS A 1 90 ? -11.647 4.575 14.208 1.00 93.00 90 LYS A O 1
ATOM 714 N N . PRO A 1 91 ? -10.649 6.220 13.019 1.00 90.56 91 PRO A N 1
ATOM 715 C CA . PRO A 1 91 ? -9.284 5.902 13.446 1.00 90.56 91 PRO A CA 1
ATOM 716 C C . PRO A 1 91 ? -9.099 5.933 14.968 1.00 90.56 91 PRO A C 1
ATOM 718 O O . PRO A 1 91 ? -8.334 5.129 15.487 1.00 90.56 91 PRO A O 1
ATOM 721 N N . ASP A 1 92 ? -9.841 6.788 15.675 1.00 90.81 92 ASP A N 1
ATOM 722 C CA . ASP A 1 92 ? -9.727 6.980 17.128 1.00 90.81 92 ASP A CA 1
ATOM 723 C C . ASP A 1 92 ? -10.473 5.918 17.958 1.00 90.81 92 ASP A C 1
ATOM 725 O O . ASP A 1 92 ? -10.509 5.993 19.187 1.00 90.81 92 ASP A O 1
ATOM 729 N N . THR A 1 93 ? -11.108 4.931 17.316 1.00 88.62 93 THR A N 1
ATOM 730 C CA . THR A 1 93 ? -11.838 3.875 18.029 1.00 88.62 93 THR A CA 1
ATOM 731 C C . THR A 1 93 ? -10.856 3.014 18.814 1.00 88.62 93 THR A C 1
ATOM 733 O O . THR A 1 93 ? -9.970 2.394 18.232 1.00 88.62 93 THR A O 1
ATOM 736 N N . VAL A 1 94 ? -11.018 2.953 20.134 1.00 89.06 94 VAL A N 1
ATOM 737 C CA . VAL A 1 94 ? -10.158 2.146 21.008 1.00 89.06 94 VAL A CA 1
ATOM 738 C C . VAL A 1 94 ? -10.443 0.657 20.795 1.00 89.06 94 VAL A C 1
ATOM 740 O O . VAL A 1 94 ? -11.595 0.226 20.767 1.00 89.06 94 VAL A O 1
ATOM 743 N N . ILE A 1 95 ? -9.380 -0.131 20.634 1.00 85.19 95 ILE A N 1
ATOM 744 C CA . ILE A 1 95 ? -9.455 -1.585 20.421 1.00 85.19 95 ILE A CA 1
ATOM 745 C C . ILE A 1 95 ? -9.497 -2.350 21.741 1.00 85.19 95 ILE A C 1
ATOM 747 O O . ILE A 1 95 ? -10.108 -3.421 21.829 1.00 85.19 95 ILE A O 1
ATOM 751 N N . GLU A 1 96 ? -8.804 -1.823 22.745 1.00 77.00 96 GLU A N 1
ATOM 752 C CA . GLU A 1 96 ? -8.721 -2.433 24.062 1.00 77.00 96 GLU A CA 1
ATOM 753 C C . GLU A 1 96 ? -10.113 -2.473 24.705 1.00 77.00 96 GLU A C 1
ATOM 755 O O . GLU A 1 96 ? -10.815 -1.457 24.697 1.00 77.00 96 GLU A O 1
ATOM 760 N N . PRO A 1 97 ? -10.545 -3.629 25.240 1.00 64.31 97 PRO A N 1
ATOM 761 C CA . PRO A 1 97 ? -11.793 -3.688 25.979 1.00 64.31 97 PRO A CA 1
ATOM 762 C C . PRO A 1 97 ? -11.702 -2.738 27.174 1.00 64.31 97 PRO A C 1
ATOM 764 O O . PRO A 1 97 ? -10.702 -2.738 27.897 1.00 64.31 97 PRO A O 1
ATOM 767 N N . GLU A 1 98 ? -12.748 -1.940 27.393 1.00 55.88 98 GLU A N 1
ATOM 768 C CA . GLU A 1 98 ? -12.922 -1.278 28.680 1.00 55.88 98 GLU A CA 1
ATOM 769 C C . GLU A 1 98 ? -12.963 -2.384 29.734 1.00 55.88 98 GLU A C 1
ATOM 771 O O . GLU A 1 98 ? -13.826 -3.262 29.700 1.00 55.88 98 GLU A O 1
ATOM 776 N N . VAL A 1 99 ? -11.966 -2.415 30.615 1.00 43.31 99 VAL A N 1
ATOM 777 C CA . VAL A 1 99 ? -11.981 -3.301 31.775 1.00 43.31 99 VAL A CA 1
ATOM 778 C C . VAL A 1 99 ? -13.143 -2.848 32.658 1.00 43.31 99 VAL A C 1
ATOM 780 O O . VAL A 1 99 ? -12.996 -1.936 33.468 1.00 43.31 99 VAL A O 1
ATOM 783 N N . GLU A 1 100 ? -14.319 -3.452 32.472 1.00 38.72 100 GLU A N 1
ATOM 784 C CA . GLU A 1 100 ? -15.428 -3.363 33.420 1.00 38.72 100 GLU A CA 1
ATOM 785 C C . GLU A 1 100 ? -14.939 -3.940 34.758 1.00 38.72 100 GLU A C 1
ATOM 787 O O . GLU A 1 100 ? -14.871 -5.156 34.934 1.00 38.72 100 GLU A O 1
ATOM 792 N N . GLY A 1 101 ? -14.544 -3.070 35.693 1.00 37.06 101 GLY A N 1
ATOM 793 C CA . GLY A 1 101 ? -14.202 -3.466 37.064 1.00 37.06 101 GLY A CA 1
ATOM 794 C C . GLY A 1 101 ? -12.862 -2.982 37.618 1.00 37.06 101 GLY A C 1
ATOM 795 O O . GLY A 1 101 ? -12.469 -3.446 38.683 1.00 37.06 101 GLY A O 1
ATOM 796 N N . GLY A 1 102 ? -12.159 -2.067 36.951 1.00 36.31 102 GLY A N 1
ATOM 797 C CA . GLY A 1 102 ? -11.157 -1.243 37.628 1.00 36.31 102 GLY A CA 1
ATOM 798 C C . GLY A 1 102 ? -11.836 0.024 38.114 1.00 36.31 102 GLY A C 1
ATOM 799 O O . GLY A 1 102 ? -12.155 0.875 37.289 1.00 36.31 102 GLY A O 1
ATOM 800 N N . GLU A 1 103 ? -12.103 0.132 39.413 1.00 32.50 103 GLU A N 1
ATOM 801 C CA . GLU A 1 103 ? -12.470 1.403 40.031 1.00 32.50 103 GLU A CA 1
ATOM 802 C C . GLU A 1 103 ? -11.521 2.486 39.493 1.00 32.50 103 GLU A C 1
ATOM 804 O O . GLU A 1 103 ? -10.297 2.346 39.557 1.00 32.50 103 GLU A O 1
ATOM 809 N N . GLU A 1 104 ? -12.074 3.563 38.930 1.00 39.06 104 GLU A N 1
ATOM 810 C CA . GLU A 1 104 ? -11.397 4.851 39.007 1.00 39.06 104 GLU A CA 1
ATOM 811 C C . GLU A 1 104 ? -11.295 5.160 40.503 1.00 39.06 104 GLU A C 1
ATOM 813 O O . GLU A 1 104 ? -12.145 5.844 41.071 1.00 39.06 104 GLU A O 1
ATOM 818 N N . GLU A 1 105 ? -10.298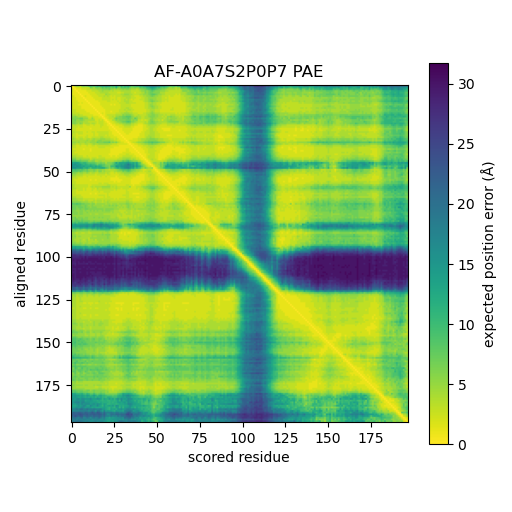 4.579 41.176 1.00 33.81 105 GLU A N 1
ATOM 819 C CA . GLU A 1 105 ? -9.870 5.093 42.461 1.00 33.81 105 GLU A CA 1
ATOM 820 C C . GLU A 1 105 ? -9.546 6.570 42.201 1.00 33.81 105 GLU A C 1
ATOM 822 O O . GLU A 1 105 ? -8.739 6.871 41.306 1.00 33.81 105 GLU A O 1
ATOM 827 N N . PRO A 1 106 ? -10.214 7.512 42.895 1.00 35.06 106 PRO A N 1
ATOM 828 C CA . PRO A 1 106 ? -9.836 8.909 42.797 1.00 35.06 106 PRO A CA 1
ATOM 829 C C . PRO A 1 106 ? -8.340 8.985 43.104 1.00 35.06 106 PRO A C 1
ATOM 831 O O . PRO A 1 106 ? -7.882 8.262 43.995 1.00 35.06 106 PRO A O 1
ATOM 834 N N . PRO A 1 107 ? -7.564 9.795 42.363 1.00 38.41 107 PRO A N 1
ATOM 835 C CA . PRO A 1 107 ? -6.132 9.864 42.577 1.00 38.41 107 PRO A CA 1
ATOM 836 C C . PRO A 1 107 ? -5.908 10.167 44.055 1.00 38.41 107 PRO A C 1
ATOM 838 O O . PRO A 1 107 ? -6.365 11.196 44.555 1.00 38.41 107 PRO A O 1
ATOM 841 N N . ALA A 1 108 ? -5.264 9.239 44.765 1.00 41.19 108 ALA A N 1
ATOM 842 C CA . ALA A 1 108 ? -4.705 9.556 46.059 1.00 41.19 108 ALA A CA 1
ATOM 843 C C . ALA A 1 108 ? -3.758 10.730 45.803 1.00 41.19 108 ALA A C 1
ATOM 845 O O . ALA A 1 108 ? -2.798 10.598 45.043 1.00 41.19 108 ALA A O 1
ATOM 846 N N . GLU A 1 109 ? -4.102 11.894 46.349 1.00 39.38 109 GLU A N 1
ATOM 847 C CA . GLU A 1 109 ? -3.255 13.079 46.373 1.00 39.38 109 GLU A CA 1
ATOM 848 C C . GLU A 1 109 ? -1.985 12.747 47.177 1.00 39.38 109 GLU A C 1
ATOM 850 O O . GLU A 1 109 ? -1.846 13.118 48.338 1.00 39.38 109 GLU A O 1
ATOM 855 N N . GLU A 1 110 ? -1.047 12.009 46.584 1.00 41.06 110 GLU A N 1
ATOM 856 C CA . GLU A 1 110 ? 0.348 12.073 46.994 1.00 41.06 110 GLU A CA 1
ATOM 857 C C . GLU A 1 110 ? 0.955 13.299 46.311 1.00 41.06 110 GLU A C 1
ATOM 859 O O . GLU A 1 110 ? 1.346 13.281 45.141 1.00 41.06 110 GLU A O 1
ATOM 864 N N . GLU A 1 111 ? 0.984 14.402 47.063 1.00 42.75 111 GLU A N 1
ATOM 865 C CA . GLU A 1 111 ? 1.766 15.593 46.749 1.00 42.75 111 GLU A CA 1
ATOM 866 C C . GLU A 1 111 ? 3.227 15.191 46.463 1.00 42.75 111 GLU A C 1
ATOM 868 O O . GLU A 1 111 ? 4.019 14.985 47.382 1.00 42.75 111 GLU A O 1
ATOM 873 N N . GLY A 1 112 ? 3.600 15.086 45.182 1.00 44.62 112 GLY A N 1
ATOM 874 C CA . GLY A 1 112 ? 5.006 15.029 44.764 1.00 44.62 112 GLY A CA 1
ATOM 875 C C . GLY A 1 112 ? 5.409 13.990 43.716 1.00 44.62 112 GLY A C 1
ATOM 876 O O . GLY A 1 112 ? 6.585 13.972 43.358 1.00 44.62 112 GLY A O 1
ATOM 877 N N . ALA A 1 113 ? 4.506 13.156 43.194 1.00 43.25 113 ALA A N 1
ATOM 878 C CA . ALA A 1 113 ? 4.846 12.244 42.098 1.00 43.25 113 ALA A CA 1
ATOM 879 C C . ALA A 1 113 ? 4.532 12.875 40.730 1.00 43.25 113 ALA A C 1
ATOM 881 O O . ALA A 1 113 ? 3.399 13.278 40.465 1.00 43.25 113 ALA A O 1
ATOM 882 N N . GLU A 1 114 ? 5.539 12.968 39.856 1.00 40.69 114 GLU A N 1
ATOM 883 C CA . GLU A 1 114 ? 5.347 13.338 38.449 1.00 40.69 114 GLU A CA 1
ATOM 884 C C . GLU A 1 114 ? 4.300 12.408 37.806 1.00 40.69 114 GLU A C 1
ATOM 886 O O . GLU A 1 114 ? 4.306 11.206 38.092 1.00 40.69 114 GLU A O 1
ATOM 891 N N . PRO A 1 115 ? 3.385 12.919 36.959 1.00 41.56 115 PRO A N 1
ATOM 892 C CA . PRO A 1 115 ? 2.355 12.089 36.354 1.00 41.56 115 PRO A CA 1
ATOM 893 C C . PRO A 1 115 ? 3.017 10.998 35.510 1.00 41.56 115 PRO A C 1
ATOM 895 O O . PRO A 1 115 ? 3.619 11.272 34.474 1.00 41.56 115 PRO A O 1
ATOM 898 N N . VAL A 1 116 ? 2.900 9.748 35.958 1.00 47.69 116 VAL A N 1
ATOM 899 C CA . VAL A 1 116 ? 3.276 8.580 35.163 1.00 47.69 116 VAL A CA 1
ATOM 900 C C . VAL A 1 116 ? 2.307 8.530 33.984 1.00 47.69 116 VAL A C 1
ATOM 902 O O . VAL A 1 116 ? 1.136 8.182 34.150 1.00 47.69 116 VAL A O 1
ATOM 905 N N . GLU A 1 117 ? 2.768 8.939 32.800 1.00 42.47 117 GLU A N 1
ATOM 906 C CA . GLU A 1 117 ? 1.987 8.854 31.567 1.00 42.47 117 GLU A CA 1
ATOM 907 C C . GLU A 1 117 ? 1.555 7.397 31.350 1.00 42.47 117 GLU A C 1
ATOM 909 O O . GLU A 1 117 ? 2.378 6.505 31.133 1.00 42.47 117 GLU A O 1
ATOM 914 N N . LYS A 1 118 ? 0.244 7.135 31.441 1.00 51.69 118 LYS A N 1
ATOM 915 C CA . LYS A 1 118 ? -0.319 5.836 31.059 1.00 51.69 118 LYS A CA 1
ATOM 916 C C . LYS A 1 118 ? 0.047 5.580 29.590 1.00 51.69 118 LYS A C 1
ATOM 918 O O . LYS A 1 118 ? -0.083 6.504 28.783 1.00 51.69 118 LYS A O 1
ATOM 923 N N . PRO A 1 119 ? 0.473 4.358 29.220 1.00 57.88 119 PRO A N 1
ATOM 924 C CA . PRO A 1 119 ? 0.775 4.054 27.830 1.00 57.88 119 PRO A CA 1
ATOM 925 C C . PRO A 1 119 ? -0.466 4.331 26.962 1.00 57.88 119 PRO A C 1
ATOM 927 O O . PRO A 1 119 ? -1.585 4.035 27.396 1.00 57.88 119 PRO A O 1
ATOM 930 N N . PRO A 1 120 ? -0.295 4.927 25.770 1.00 65.62 120 PRO A N 1
ATOM 931 C CA . PRO A 1 120 ? -1.412 5.266 24.900 1.00 65.62 120 PRO A CA 1
ATOM 932 C C . PRO A 1 120 ? -2.191 3.999 24.533 1.00 65.62 120 PRO A C 1
ATOM 934 O O . PRO A 1 120 ? -1.599 2.980 24.172 1.00 65.62 120 PRO A O 1
ATOM 937 N N . LYS A 1 121 ? -3.521 4.071 24.650 1.00 82.75 121 LYS A N 1
ATOM 938 C CA . LYS A 1 121 ? -4.425 2.968 24.302 1.00 82.75 121 LYS A CA 1
ATOM 939 C C . LYS A 1 121 ? -4.334 2.668 22.808 1.00 82.75 121 LYS A C 1
ATOM 941 O O . LYS A 1 121 ? -4.294 3.600 22.006 1.00 82.75 121 LYS A O 1
ATOM 946 N N . LEU A 1 122 ? -4.370 1.389 22.439 1.00 88.69 122 LEU A N 1
ATOM 947 C CA . LEU A 1 122 ? -4.379 0.977 21.033 1.00 88.69 122 LEU A CA 1
ATOM 948 C C . LEU A 1 122 ? -5.692 1.352 20.341 1.00 88.69 122 LEU A C 1
ATOM 950 O O . LEU A 1 122 ? -6.788 1.116 20.862 1.00 88.69 122 LEU A O 1
ATOM 954 N N . THR A 1 123 ? -5.568 1.896 19.137 1.00 92.62 123 THR A N 1
ATOM 955 C CA . THR A 1 123 ? -6.664 2.455 18.339 1.00 92.62 123 THR A CA 1
ATOM 956 C C . THR A 1 123 ? -6.863 1.706 17.024 1.00 92.62 123 THR A C 1
ATOM 958 O O . THR A 1 123 ? -6.014 0.940 16.573 1.00 92.62 123 THR A O 1
ATOM 961 N N . GLU A 1 124 ? -7.986 1.935 16.348 1.00 93.25 124 GLU A N 1
ATOM 962 C CA . GLU A 1 124 ? -8.249 1.364 15.028 1.00 93.25 124 GLU A CA 1
ATOM 963 C C . GLU A 1 124 ? -7.203 1.786 13.987 1.00 93.25 124 GLU A C 1
ATOM 965 O O . GLU A 1 124 ? -6.879 0.987 13.109 1.00 93.25 124 GLU A O 1
ATOM 970 N N . ALA A 1 125 ? -6.610 2.979 14.115 1.00 93.50 125 ALA A N 1
ATOM 971 C CA . ALA A 1 125 ? -5.491 3.409 13.275 1.00 93.50 125 ALA A CA 1
ATOM 972 C C . ALA A 1 125 ? -4.254 2.503 13.418 1.00 93.50 125 ALA A C 1
ATOM 974 O O . ALA A 1 125 ? -3.590 2.211 12.422 1.00 93.50 125 ALA A O 1
ATOM 975 N N . ASP A 1 126 ? -3.974 2.013 14.628 1.00 93.12 126 ASP A N 1
ATOM 976 C CA . ASP A 1 126 ? -2.899 1.048 14.882 1.00 93.12 126 ASP A CA 1
ATOM 977 C C . ASP A 1 126 ? -3.179 -0.260 14.144 1.00 93.12 126 ASP A C 1
ATOM 979 O O . ASP A 1 126 ? -2.361 -0.764 13.376 1.00 93.12 126 ASP A O 1
ATOM 983 N N . ARG A 1 127 ? -4.401 -0.772 14.275 1.00 93.81 127 ARG A N 1
ATOM 984 C CA . ARG A 1 127 ? -4.822 -1.968 13.543 1.00 93.81 127 ARG A CA 1
ATOM 985 C C . ARG A 1 127 ? -4.785 -1.798 12.033 1.00 93.81 127 ARG A C 1
ATOM 987 O O . ARG A 1 127 ? -4.401 -2.730 11.327 1.00 93.81 127 ARG A O 1
ATOM 994 N N . LEU A 1 128 ? -5.181 -0.630 11.541 1.00 95.06 128 LEU A N 1
ATOM 995 C CA . LEU A 1 128 ? -5.114 -0.292 10.128 1.00 95.06 128 LEU A CA 1
ATOM 996 C C . LEU A 1 128 ? -3.663 -0.347 9.635 1.00 95.06 128 LEU A C 1
ATOM 998 O O . LEU A 1 128 ? -3.401 -0.949 8.596 1.00 95.06 128 LEU A O 1
ATOM 1002 N N . ALA A 1 129 ? -2.718 0.211 10.400 1.00 94.94 129 ALA A N 1
ATOM 1003 C CA . ALA A 1 129 ? -1.296 0.158 10.075 1.00 94.94 129 ALA A CA 1
ATOM 1004 C C . ALA A 1 129 ? -0.781 -1.283 9.982 1.00 94.94 129 ALA A C 1
ATOM 1006 O O . ALA A 1 129 ? -0.096 -1.611 9.013 1.00 94.94 129 ALA A O 1
ATOM 1007 N N . LEU A 1 130 ? -1.149 -2.148 10.934 1.00 94.12 130 LEU A N 1
ATOM 1008 C CA . LEU A 1 130 ? -0.757 -3.558 10.910 1.00 94.12 130 LEU A CA 1
ATOM 1009 C C . LEU A 1 130 ? -1.307 -4.285 9.677 1.00 94.12 130 LEU A C 1
ATOM 1011 O O . LEU A 1 130 ? -0.549 -4.888 8.924 1.00 94.12 130 LEU A O 1
ATOM 1015 N N . ALA A 1 131 ? -2.612 -4.161 9.421 1.00 94.31 131 ALA A N 1
ATOM 1016 C CA . ALA A 1 131 ? -3.252 -4.825 8.287 1.00 94.31 131 ALA A CA 1
ATOM 1017 C C . ALA A 1 131 ? -2.652 -4.386 6.941 1.00 94.31 131 ALA A C 1
ATOM 1019 O O . ALA A 1 131 ? -2.454 -5.206 6.047 1.00 94.31 131 ALA A O 1
ATOM 1020 N N . ILE A 1 132 ? -2.336 -3.096 6.791 1.00 95.38 132 ILE A N 1
ATOM 1021 C CA . ILE A 1 132 ? -1.695 -2.569 5.580 1.00 95.38 132 ILE A CA 1
ATOM 1022 C C . ILE A 1 132 ? -0.285 -3.136 5.418 1.00 95.38 132 ILE A C 1
ATOM 1024 O O . ILE A 1 132 ? 0.087 -3.492 4.302 1.00 95.38 132 ILE A O 1
ATOM 1028 N N . GLN A 1 133 ? 0.491 -3.238 6.502 1.00 92.88 133 GLN A N 1
ATOM 1029 C CA . GLN A 1 133 ? 1.835 -3.817 6.454 1.00 92.88 133 GLN A CA 1
ATOM 1030 C C . GLN A 1 133 ? 1.802 -5.286 6.026 1.00 92.88 133 GLN A C 1
ATOM 1032 O O . GLN A 1 133 ? 2.568 -5.662 5.140 1.00 92.88 133 GLN A O 1
ATOM 1037 N N . ASP A 1 134 ? 0.890 -6.082 6.585 1.00 92.38 134 ASP A N 1
ATOM 1038 C CA . ASP A 1 134 ? 0.747 -7.500 6.241 1.00 92.38 134 ASP A CA 1
ATOM 1039 C C . ASP A 1 134 ? 0.330 -7.678 4.775 1.00 92.38 134 ASP A C 1
ATOM 1041 O O . ASP A 1 134 ? 0.969 -8.411 4.015 1.00 92.38 134 ASP A O 1
ATOM 1045 N N . ILE A 1 135 ? -0.695 -6.941 4.332 1.00 95.06 135 ILE A N 1
ATOM 1046 C CA . ILE A 1 135 ? -1.162 -7.007 2.942 1.00 95.06 135 ILE A CA 1
ATOM 1047 C C . ILE A 1 135 ? -0.062 -6.539 1.987 1.00 95.06 135 ILE A C 1
ATOM 1049 O O . ILE A 1 135 ? 0.173 -7.184 0.966 1.00 95.06 135 ILE A O 1
ATOM 1053 N N . ASP A 1 136 ? 0.626 -5.433 2.277 1.00 94.69 136 ASP A N 1
ATOM 1054 C CA . ASP A 1 136 ? 1.712 -4.941 1.428 1.00 94.69 136 ASP A CA 1
ATOM 1055 C C . ASP A 1 136 ? 2.871 -5.941 1.362 1.00 94.69 136 ASP A C 1
ATOM 1057 O O . ASP A 1 136 ? 3.402 -6.196 0.279 1.00 94.69 136 ASP A O 1
ATOM 1061 N N . PHE A 1 137 ? 3.226 -6.569 2.483 1.00 91.69 137 PHE A N 1
ATOM 1062 C CA . PHE A 1 137 ? 4.258 -7.597 2.513 1.00 91.69 137 PHE A CA 1
ATOM 1063 C C . PHE A 1 137 ? 3.901 -8.800 1.632 1.00 91.69 137 PHE A C 1
ATOM 1065 O O . PHE A 1 137 ? 4.769 -9.323 0.931 1.00 91.69 137 PHE A O 1
ATOM 1072 N N . ASP A 1 138 ? 2.639 -9.216 1.596 1.00 91.75 138 ASP A N 1
ATOM 1073 C CA . ASP A 1 138 ? 2.228 -10.376 0.803 1.00 91.75 138 ASP A CA 1
ATOM 1074 C C . ASP A 1 138 ? 1.919 -10.047 -0.660 1.00 91.75 138 ASP A C 1
ATOM 1076 O O . ASP A 1 138 ? 2.051 -10.911 -1.529 1.00 91.75 138 ASP A O 1
ATOM 1080 N N . THR A 1 139 ? 1.540 -8.804 -0.966 1.00 93.06 139 THR A N 1
ATOM 1081 C CA . THR A 1 139 ? 0.962 -8.455 -2.276 1.00 93.06 139 THR A CA 1
ATOM 1082 C C . THR A 1 139 ? 1.735 -7.409 -3.065 1.00 93.06 139 THR A C 1
ATOM 1084 O O . THR A 1 139 ? 1.463 -7.246 -4.255 1.00 93.06 139 THR A O 1
ATOM 1087 N N . ALA A 1 140 ? 2.729 -6.735 -2.478 1.00 92.88 140 ALA A N 1
ATOM 1088 C CA . ALA A 1 140 ? 3.545 -5.783 -3.221 1.00 92.88 140 ALA A CA 1
ATOM 1089 C C . ALA A 1 140 ? 4.303 -6.504 -4.338 1.00 92.88 140 ALA A C 1
ATOM 1091 O O . ALA A 1 140 ? 5.230 -7.277 -4.078 1.00 92.88 140 ALA A O 1
ATOM 1092 N N . VAL A 1 141 ? 3.911 -6.235 -5.582 1.00 93.38 141 VAL A N 1
ATOM 1093 C CA . VAL A 1 141 ? 4.499 -6.826 -6.783 1.00 93.38 141 VAL A CA 1
ATOM 1094 C C . VAL A 1 141 ? 4.789 -5.765 -7.831 1.00 93.38 141 VAL A C 1
ATOM 1096 O O . VAL A 1 141 ? 4.058 -4.785 -7.973 1.00 93.38 141 VAL A O 1
ATOM 1099 N N . VAL A 1 142 ? 5.856 -5.987 -8.586 1.00 93.56 142 VAL A N 1
ATOM 1100 C CA . VAL A 1 142 ? 6.258 -5.166 -9.728 1.00 93.56 142 VAL A CA 1
ATOM 1101 C C . VAL A 1 142 ? 6.552 -6.067 -10.928 1.00 93.56 142 VAL A C 1
ATOM 1103 O O . VAL A 1 142 ? 6.840 -7.256 -10.754 1.00 93.56 142 VAL A O 1
ATOM 1106 N N . PRO A 1 143 ? 6.428 -5.551 -12.161 1.00 95.12 143 PRO A N 1
ATOM 1107 C CA . PRO A 1 143 ? 6.900 -6.259 -13.341 1.00 95.12 143 PRO A CA 1
ATOM 1108 C C . PRO A 1 143 ? 8.412 -6.467 -13.281 1.00 95.12 143 PRO A C 1
ATOM 1110 O O . PRO A 1 143 ? 9.136 -5.529 -12.962 1.00 95.12 143 PRO A O 1
ATOM 1113 N N . LYS A 1 144 ? 8.881 -7.648 -13.683 1.00 92.38 144 LYS A N 1
ATOM 1114 C CA . LYS A 1 144 ? 10.314 -7.942 -13.742 1.00 92.38 144 LYS A CA 1
ATOM 1115 C C . LYS A 1 144 ? 11.052 -6.986 -14.666 1.00 92.38 144 LYS A C 1
ATOM 1117 O O . LYS A 1 144 ? 10.658 -6.810 -15.821 1.00 92.38 144 LYS A O 1
ATOM 1122 N N . GLY A 1 145 ? 12.139 -6.428 -14.149 1.00 90.62 145 GLY A N 1
ATOM 1123 C CA . GLY A 1 145 ? 12.988 -5.465 -14.832 1.00 90.62 145 GLY A CA 1
ATOM 1124 C C . GLY A 1 145 ? 12.534 -4.022 -14.631 1.00 90.62 145 GLY A C 1
ATOM 1125 O O . GLY A 1 145 ? 13.238 -3.122 -15.076 1.00 90.62 145 GLY A O 1
ATOM 1126 N N . ALA A 1 146 ? 11.401 -3.771 -13.960 1.00 92.50 146 ALA A N 1
ATOM 1127 C CA . ALA A 1 146 ? 10.967 -2.416 -13.625 1.00 92.50 146 ALA A CA 1
ATOM 1128 C C . ALA A 1 146 ? 11.921 -1.742 -12.634 1.00 92.50 146 ALA A C 1
ATOM 1130 O O . ALA A 1 146 ? 12.072 -0.517 -12.666 1.00 92.50 146 ALA A O 1
ATOM 1131 N N . TYR A 1 147 ? 12.587 -2.532 -11.791 1.00 90.94 147 TYR A N 1
ATOM 1132 C CA . TYR A 1 147 ? 13.610 -2.065 -10.869 1.00 90.94 147 TYR A CA 1
ATOM 1133 C C . TYR A 1 147 ? 14.898 -2.879 -11.028 1.00 90.94 147 TYR A C 1
ATOM 1135 O O . TYR A 1 147 ? 14.884 -4.062 -11.364 1.00 90.94 147 TYR A O 1
ATOM 1143 N N . ALA A 1 148 ? 16.027 -2.227 -10.775 1.00 87.94 148 ALA A N 1
ATOM 1144 C CA . ALA A 1 148 ? 17.351 -2.826 -10.850 1.00 87.94 148 ALA A CA 1
ATOM 1145 C C . ALA A 1 148 ? 18.229 -2.327 -9.701 1.00 87.94 148 ALA A C 1
ATOM 1147 O O . ALA A 1 148 ? 17.973 -1.274 -9.110 1.00 87.94 148 ALA A O 1
ATOM 1148 N N . LEU A 1 149 ? 19.269 -3.093 -9.390 1.00 87.50 149 LEU A N 1
ATOM 1149 C CA . LEU A 1 149 ? 20.291 -2.686 -8.439 1.00 87.50 149 LEU A CA 1
ATOM 1150 C C . LEU A 1 149 ? 21.283 -1.730 -9.119 1.00 87.50 149 LEU A C 1
ATOM 1152 O O . LEU A 1 149 ? 21.804 -2.034 -10.191 1.00 87.50 149 LEU A O 1
ATOM 1156 N N . ASN A 1 150 ? 21.559 -0.580 -8.507 1.00 86.06 150 ASN A N 1
ATOM 1157 C CA . ASN A 1 150 ? 22.630 0.306 -8.968 1.00 86.06 150 ASN A CA 1
ATOM 1158 C C . ASN A 1 150 ? 23.995 -0.064 -8.344 1.00 86.06 150 ASN A C 1
ATOM 1160 O O . ASN A 1 150 ? 24.092 -0.948 -7.495 1.00 86.06 150 ASN A O 1
ATOM 1164 N N . GLU A 1 151 ? 25.056 0.658 -8.723 1.00 85.56 151 GLU A N 1
ATOM 1165 C CA . GLU A 1 151 ? 26.418 0.469 -8.183 1.00 85.56 151 GLU A CA 1
ATOM 1166 C C . GLU A 1 151 ? 26.516 0.682 -6.662 1.00 85.56 151 GLU A C 1
ATOM 1168 O O . GLU A 1 151 ? 27.407 0.138 -6.013 1.00 85.56 151 GLU A O 1
ATOM 1173 N N . ALA A 1 152 ? 25.590 1.448 -6.078 1.00 85.69 152 ALA A N 1
ATOM 1174 C CA . ALA A 1 152 ? 25.498 1.661 -4.636 1.00 85.69 152 ALA A CA 1
ATOM 1175 C C . ALA A 1 152 ? 24.745 0.530 -3.908 1.00 85.69 152 ALA A C 1
ATOM 1177 O O . ALA A 1 152 ? 24.473 0.657 -2.717 1.00 85.69 152 ALA A O 1
ATOM 1178 N N . HIS A 1 153 ? 24.412 -0.565 -4.602 1.00 83.81 153 HIS A N 1
ATOM 1179 C CA . HIS A 1 153 ? 23.600 -1.668 -4.088 1.00 83.81 153 HIS A CA 1
ATOM 1180 C C . HIS A 1 153 ? 22.214 -1.220 -3.609 1.00 83.81 153 HIS A C 1
ATOM 1182 O O . HIS A 1 153 ? 21.693 -1.665 -2.591 1.00 83.81 153 HIS A O 1
ATOM 1188 N N . VAL A 1 154 ? 21.601 -0.312 -4.361 1.00 87.12 154 VAL A N 1
ATOM 1189 C CA . VAL A 1 154 ? 20.283 0.228 -4.056 1.00 87.12 154 VAL A CA 1
ATOM 1190 C C . VAL A 1 154 ? 19.311 -0.085 -5.183 1.00 87.12 154 VAL A C 1
ATOM 1192 O O . VAL A 1 154 ? 19.625 0.100 -6.359 1.00 87.12 154 VAL A O 1
ATOM 1195 N N . VAL A 1 155 ? 18.109 -0.531 -4.816 1.00 88.25 155 VAL A N 1
ATOM 1196 C CA . VAL A 1 155 ? 17.015 -0.775 -5.759 1.00 88.25 155 VAL A CA 1
ATOM 1197 C C . VAL A 1 155 ? 16.466 0.555 -6.279 1.00 88.25 155 VAL A C 1
ATOM 1199 O O . VAL A 1 155 ? 15.873 1.339 -5.535 1.00 88.25 155 VAL A O 1
ATOM 1202 N N . VAL A 1 156 ? 16.639 0.791 -7.579 1.00 89.25 156 VAL A N 1
ATOM 1203 C CA . VAL A 1 156 ? 16.188 1.993 -8.291 1.00 89.25 156 VAL A CA 1
ATOM 1204 C C . VAL A 1 156 ? 15.324 1.622 -9.500 1.00 89.25 156 VAL A C 1
ATOM 1206 O O . VAL A 1 156 ? 15.455 0.515 -10.025 1.00 89.25 156 VAL A O 1
ATOM 1209 N N . PRO A 1 157 ? 14.429 2.512 -9.969 1.00 90.12 157 PRO A N 1
ATOM 1210 C CA . PRO A 1 157 ? 13.696 2.286 -11.210 1.00 90.12 157 PRO A CA 1
ATOM 1211 C C . PRO A 1 157 ? 14.656 2.095 -12.389 1.00 90.12 157 PRO A C 1
ATOM 1213 O O . PRO A 1 157 ? 15.584 2.885 -12.570 1.00 90.12 157 PRO A O 1
ATOM 1216 N N . SER A 1 158 ? 14.417 1.074 -13.207 1.00 90.81 158 SER A N 1
ATOM 1217 C CA . SER A 1 158 ? 15.218 0.807 -14.401 1.00 90.81 158 SER A CA 1
ATOM 1218 C C . SER A 1 158 ? 14.892 1.813 -15.508 1.00 90.81 158 SER A C 1
ATOM 1220 O O . SER A 1 158 ? 13.730 1.997 -15.877 1.00 90.81 158 SER A O 1
ATOM 1222 N N . SER A 1 159 ? 15.915 2.450 -16.085 1.00 88.56 159 SER A N 1
ATOM 1223 C CA . SER A 1 159 ? 15.762 3.354 -17.239 1.0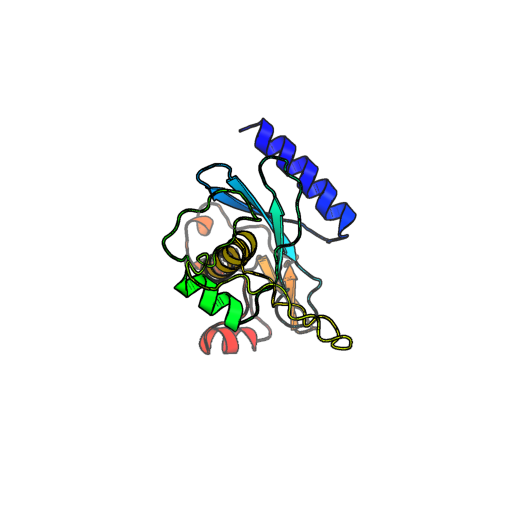0 88.56 159 SER A CA 1
ATOM 1224 C C . SER A 1 159 ? 15.358 2.623 -18.523 1.00 88.56 159 SER A C 1
ATOM 1226 O O . SER A 1 159 ? 14.745 3.204 -19.432 1.00 88.56 159 SER A O 1
ATOM 1228 N N . ASP A 1 160 ? 15.704 1.342 -18.597 1.00 89.56 160 ASP A N 1
ATOM 1229 C CA . ASP A 1 160 ? 15.616 0.536 -19.811 1.00 89.56 160 ASP A CA 1
ATOM 1230 C C . ASP A 1 160 ? 14.271 -0.183 -19.913 1.00 89.56 160 ASP A C 1
ATOM 1232 O O . ASP A 1 160 ? 13.849 -0.573 -21.003 1.00 89.56 160 ASP A O 1
ATOM 1236 N N . PHE A 1 161 ? 13.537 -0.270 -18.803 1.00 92.94 161 PHE A N 1
ATOM 1237 C CA . PHE A 1 161 ? 12.222 -0.881 -18.767 1.00 92.94 161 PHE A CA 1
ATOM 1238 C C . PHE A 1 161 ? 11.179 -0.037 -19.504 1.00 92.94 161 PHE A C 1
ATOM 1240 O O . PHE A 1 161 ? 10.946 1.131 -19.187 1.00 92.94 161 PHE A O 1
ATOM 1247 N N . LYS A 1 162 ? 10.520 -0.641 -20.498 1.00 93.44 162 LYS A N 1
ATOM 1248 C CA . LYS A 1 162 ? 9.465 -0.000 -21.309 1.00 93.44 162 LYS A CA 1
ATOM 1249 C C . LYS A 1 162 ? 8.070 -0.576 -21.060 1.00 93.44 162 LYS A C 1
ATOM 1251 O O . LYS A 1 162 ? 7.135 -0.225 -21.775 1.00 93.44 162 LYS A O 1
ATOM 1256 N N . GLY A 1 163 ? 7.922 -1.418 -20.039 1.00 92.50 163 GLY A N 1
ATOM 1257 C CA . GLY A 1 163 ? 6.688 -2.147 -19.764 1.00 92.50 163 GLY A CA 1
ATOM 1258 C C . GLY A 1 163 ? 6.692 -3.559 -20.346 1.00 92.50 163 GLY A C 1
ATOM 1259 O O . GLY A 1 163 ? 7.486 -3.892 -21.224 1.00 92.50 163 GLY A O 1
ATOM 1260 N N . LEU A 1 164 ? 5.780 -4.388 -19.841 1.00 93.25 164 LEU A N 1
ATOM 1261 C CA . LEU A 1 164 ? 5.519 -5.719 -20.386 1.00 93.25 164 LEU A CA 1
ATOM 1262 C C . LEU A 1 164 ? 4.572 -5.625 -21.583 1.00 93.25 164 LEU A C 1
ATOM 1264 O O . LEU A 1 164 ? 3.636 -4.821 -21.586 1.00 93.25 164 LEU A O 1
ATOM 1268 N N . GLY A 1 165 ? 4.760 -6.497 -22.574 1.00 94.06 165 GLY A N 1
ATOM 1269 C CA . GLY A 1 165 ? 3.752 -6.691 -23.614 1.00 94.06 165 GLY A CA 1
ATOM 1270 C C . GLY A 1 165 ? 2.452 -7.261 -23.032 1.00 94.06 165 GLY A C 1
ATOM 1271 O O . GLY A 1 165 ? 2.474 -7.987 -22.039 1.00 94.06 165 GLY A O 1
ATOM 1272 N N . ALA A 1 166 ? 1.310 -6.993 -23.675 1.00 94.00 166 ALA A N 1
ATOM 1273 C CA . ALA A 1 166 ? -0.005 -7.426 -23.182 1.00 94.00 166 ALA A CA 1
ATOM 1274 C C . ALA A 1 166 ? -0.094 -8.945 -22.920 1.00 94.00 166 ALA A C 1
ATOM 1276 O O . ALA A 1 166 ? -0.666 -9.366 -21.920 1.00 94.00 166 ALA A O 1
ATOM 1277 N N . THR A 1 167 ? 0.520 -9.765 -23.778 1.00 93.44 167 THR A N 1
ATOM 1278 C CA . THR A 1 167 ? 0.577 -11.229 -23.612 1.00 93.44 167 THR A CA 1
ATOM 1279 C C . THR A 1 167 ? 1.513 -11.660 -22.482 1.00 93.44 167 THR A C 1
ATOM 1281 O O . THR A 1 167 ? 1.292 -12.681 -21.844 1.00 93.44 167 THR A O 1
ATOM 128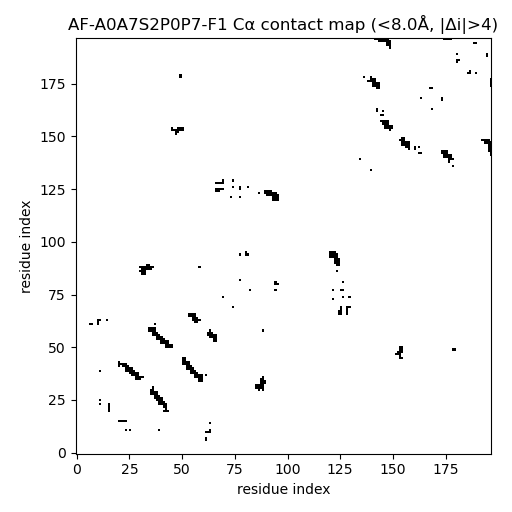4 N N . GLU A 1 168 ? 2.580 -10.906 -22.219 1.00 92.06 168 GLU A N 1
ATOM 1285 C CA . GLU A 1 168 ? 3.506 -11.222 -21.126 1.00 92.06 168 GLU A CA 1
ATOM 1286 C C . GLU A 1 168 ? 2.914 -10.849 -19.769 1.00 92.06 168 GLU A C 1
ATOM 1288 O O . GLU A 1 168 ? 3.106 -11.579 -18.799 1.00 92.06 168 GLU A O 1
ATOM 1293 N N . ALA A 1 169 ? 2.144 -9.761 -19.718 1.00 94.00 169 ALA A N 1
ATOM 1294 C CA . ALA A 1 169 ? 1.472 -9.286 -18.513 1.00 94.00 169 ALA A CA 1
ATOM 1295 C C . ALA A 1 169 ? 0.475 -10.306 -17.927 1.00 94.00 169 ALA A C 1
ATOM 1297 O O . ALA A 1 169 ? 0.124 -10.224 -16.755 1.00 94.00 169 ALA A O 1
ATOM 1298 N N . THR A 1 170 ? 0.034 -11.309 -18.696 1.00 94.56 170 THR A N 1
ATOM 1299 C CA . THR A 1 170 ? -0.816 -12.388 -18.162 1.00 94.56 170 THR A CA 1
ATOM 1300 C C . THR A 1 170 ? -0.026 -13.470 -17.420 1.00 94.56 170 THR A C 1
ATOM 1302 O O . THR A 1 170 ? -0.616 -14.329 -16.769 1.00 94.56 170 THR A O 1
ATOM 1305 N N . GLY A 1 171 ? 1.304 -13.493 -17.547 1.00 94.44 171 GLY A N 1
ATOM 1306 C CA . GLY A 1 171 ? 2.158 -14.514 -16.952 1.00 94.44 171 GLY A CA 1
ATOM 1307 C C . GLY A 1 171 ? 2.647 -14.127 -15.560 1.00 94.44 171 GLY A C 1
ATOM 1308 O O . GLY A 1 171 ? 3.468 -13.227 -15.427 1.00 94.44 171 GLY A O 1
ATOM 1309 N N . LEU A 1 172 ? 2.257 -14.879 -14.526 1.00 92.69 172 LEU A N 1
ATOM 1310 C CA . LEU A 1 172 ? 2.699 -14.631 -13.142 1.00 92.69 172 LEU A CA 1
ATOM 1311 C C . LEU A 1 172 ? 4.234 -14.611 -12.991 1.00 92.69 172 LEU A C 1
ATOM 1313 O O . LEU A 1 172 ? 4.781 -13.833 -12.219 1.00 92.69 172 LEU A O 1
ATOM 1317 N N . ALA A 1 173 ? 4.948 -15.414 -13.787 1.00 92.69 173 ALA A N 1
ATOM 1318 C CA . ALA A 1 173 ? 6.411 -15.468 -13.783 1.00 92.69 173 ALA A CA 1
ATOM 1319 C C . ALA A 1 173 ? 7.096 -14.159 -14.230 1.00 92.69 173 ALA A C 1
ATOM 1321 O O . ALA A 1 173 ? 8.315 -14.043 -14.080 1.00 92.69 173 ALA A O 1
ATOM 1322 N N . LYS A 1 174 ? 6.341 -13.204 -14.790 1.00 94.69 174 LYS A N 1
ATOM 1323 C CA . LYS A 1 174 ? 6.811 -11.881 -15.228 1.00 94.69 174 LYS A CA 1
ATOM 1324 C C . LYS A 1 174 ? 6.711 -10.815 -14.136 1.00 94.69 174 LYS A C 1
ATOM 1326 O O . LYS A 1 174 ? 7.026 -9.662 -14.402 1.00 94.69 174 LYS A O 1
ATOM 1331 N N . TYR A 1 175 ? 6.329 -11.203 -12.924 1.00 93.88 175 TYR A N 1
ATOM 1332 C CA . TYR A 1 175 ? 6.257 -10.327 -11.763 1.00 93.88 175 TYR A CA 1
ATOM 1333 C C . TYR A 1 175 ? 7.191 -10.824 -10.658 1.00 93.88 175 TYR A C 1
ATOM 1335 O O . TYR A 1 175 ? 7.505 -12.018 -10.579 1.00 93.88 175 TYR A O 1
ATOM 1343 N N . ALA A 1 176 ? 7.648 -9.904 -9.820 1.00 91.06 176 ALA A N 1
ATOM 1344 C CA . ALA A 1 176 ? 8.413 -10.186 -8.614 1.00 91.06 176 ALA A CA 1
ATOM 1345 C C . ALA A 1 176 ? 7.861 -9.372 -7.443 1.00 91.06 176 ALA A C 1
ATOM 1347 O O . ALA A 1 176 ? 7.168 -8.373 -7.637 1.00 91.06 176 ALA A O 1
ATOM 1348 N N . HIS A 1 177 ? 8.155 -9.805 -6.217 1.00 91.56 177 HIS A N 1
ATOM 1349 C CA . HIS A 1 177 ? 7.760 -9.048 -5.036 1.00 91.56 177 HIS A CA 1
ATOM 1350 C C . HIS A 1 177 ? 8.617 -7.792 -4.869 1.00 91.56 177 HIS A C 1
ATOM 1352 O O . HIS A 1 177 ? 9.842 -7.854 -4.944 1.00 91.56 177 HIS A O 1
ATOM 1358 N N . PHE A 1 178 ? 7.965 -6.671 -4.564 1.00 90.69 178 PHE A N 1
ATOM 1359 C CA . PHE A 1 178 ? 8.615 -5.395 -4.288 1.00 90.69 178 PHE A CA 1
ATOM 1360 C C . PHE A 1 178 ? 8.733 -5.152 -2.782 1.00 90.69 178 PHE A C 1
ATOM 1362 O O . PHE A 1 178 ? 8.008 -4.344 -2.192 1.00 90.69 178 PHE A O 1
ATOM 1369 N N . ARG A 1 179 ? 9.631 -5.919 -2.163 1.00 87.56 179 ARG A N 1
ATOM 1370 C CA . ARG A 1 179 ? 9.942 -5.894 -0.730 1.00 87.56 179 ARG A CA 1
ATOM 1371 C C . ARG A 1 179 ? 11.306 -6.543 -0.465 1.00 87.56 179 ARG A C 1
ATOM 1373 O O . ARG A 1 179 ? 11.786 -7.293 -1.318 1.00 87.56 179 ARG A O 1
ATOM 1380 N N . PRO A 1 180 ? 11.893 -6.343 0.729 1.00 84.00 180 PRO A N 1
ATOM 1381 C CA . PRO A 1 180 ? 13.083 -7.074 1.143 1.00 84.00 180 PRO A CA 1
ATOM 1382 C C . PRO A 1 180 ? 12.906 -8.602 1.051 1.00 84.00 180 PRO A C 1
ATOM 1384 O O . PRO A 1 180 ? 11.818 -9.122 1.325 1.00 84.00 180 PRO A O 1
ATOM 1387 N N . PRO A 1 181 ? 13.967 -9.344 0.692 1.00 81.06 181 PRO A N 1
ATOM 1388 C CA . PRO A 1 181 ? 13.903 -10.791 0.539 1.00 81.06 181 PRO A CA 1
ATOM 1389 C C . PRO A 1 181 ? 13.588 -11.486 1.870 1.00 81.06 181 PRO A C 1
ATOM 1391 O O . PRO A 1 181 ? 14.292 -11.308 2.859 1.00 81.06 181 PRO A O 1
ATOM 1394 N N . SER A 1 182 ? 12.565 -12.341 1.874 1.00 81.19 182 SER A N 1
ATOM 1395 C CA . SER A 1 182 ? 12.151 -13.127 3.048 1.00 81.19 182 SER A CA 1
ATOM 1396 C C . SER A 1 182 ? 12.752 -14.536 3.090 1.00 81.19 182 SER A C 1
ATOM 1398 O O . SER A 1 182 ? 12.754 -15.181 4.134 1.00 81.19 182 SER A O 1
ATOM 1400 N N . SER A 1 183 ? 13.281 -15.031 1.966 1.00 77.31 183 SER A N 1
ATOM 1401 C CA . SER A 1 183 ? 13.887 -16.363 1.863 1.00 77.31 183 SER A CA 1
ATOM 1402 C C . SER A 1 183 ? 15.394 -16.300 1.614 1.00 77.31 183 SER A C 1
ATOM 1404 O O . SER A 1 183 ? 15.907 -15.379 0.975 1.00 77.31 183 SER A O 1
ATOM 1406 N N . ILE A 1 184 ? 16.110 -17.347 2.030 1.00 73.19 184 ILE A N 1
ATOM 1407 C CA . ILE A 1 184 ? 17.550 -17.498 1.761 1.00 73.19 184 ILE A CA 1
ATOM 1408 C C . ILE A 1 184 ? 17.833 -17.511 0.251 1.00 73.19 184 ILE A C 1
ATOM 1410 O O . ILE A 1 184 ? 18.852 -16.987 -0.194 1.00 73.19 184 ILE A O 1
ATOM 1414 N N . ALA A 1 185 ? 16.938 -18.093 -0.552 1.00 73.31 185 ALA A N 1
ATOM 1415 C CA . ALA A 1 185 ? 17.077 -18.109 -2.005 1.00 73.31 185 ALA A CA 1
ATOM 1416 C C . ALA A 1 185 ? 16.986 -16.693 -2.597 1.00 73.31 185 ALA A C 1
ATOM 1418 O O . ALA A 1 185 ? 17.848 -16.311 -3.385 1.00 73.31 185 ALA A O 1
ATOM 1419 N N . SER A 1 186 ? 16.001 -15.897 -2.167 1.00 69.44 186 SER A N 1
ATOM 1420 C CA . SER A 1 186 ? 15.859 -14.497 -2.588 1.00 69.44 186 SER A CA 1
ATOM 1421 C C . SER A 1 186 ? 17.004 -13.613 -2.085 1.00 69.44 186 SER A C 1
ATOM 1423 O O . SER A 1 186 ? 17.460 -12.745 -2.816 1.00 69.44 186 SER A O 1
ATOM 1425 N N . LEU A 1 187 ? 17.534 -13.878 -0.886 1.00 74.62 187 LEU A N 1
ATOM 1426 C CA . LEU A 1 187 ? 18.690 -13.156 -0.345 1.00 74.62 187 LEU A CA 1
ATOM 1427 C C . LEU A 1 187 ? 19.954 -13.444 -1.169 1.00 74.62 187 LEU A C 1
ATOM 1429 O O . LEU A 1 187 ? 20.686 -12.532 -1.537 1.00 74.62 187 LEU A O 1
ATOM 1433 N N . ARG A 1 188 ? 20.178 -14.709 -1.548 1.00 73.50 188 ARG A N 1
ATOM 1434 C CA . ARG A 1 188 ? 21.278 -15.085 -2.454 1.00 73.50 188 ARG A CA 1
ATOM 1435 C C . ARG A 1 188 ? 21.129 -14.502 -3.855 1.00 73.50 188 ARG A C 1
ATOM 1437 O O . ARG A 1 188 ? 22.145 -14.299 -4.509 1.00 73.50 188 ARG A O 1
ATOM 1444 N N . ALA A 1 189 ? 19.901 -14.305 -4.332 1.00 71.69 189 ALA A N 1
ATOM 1445 C CA . ALA A 1 189 ? 19.651 -13.647 -5.609 1.00 71.69 189 ALA A CA 1
ATOM 1446 C C . ALA A 1 189 ? 19.996 -12.153 -5.534 1.00 71.69 189 ALA A C 1
ATOM 1448 O O . ALA A 1 189 ? 20.688 -11.668 -6.418 1.00 71.69 189 ALA A O 1
ATOM 1449 N N . LEU A 1 190 ? 19.603 -11.468 -4.452 1.00 68.62 190 LEU A N 1
ATOM 1450 C CA . LEU A 1 190 ? 19.921 -10.053 -4.215 1.00 68.62 190 LEU A CA 1
ATOM 1451 C C . LEU A 1 190 ? 21.429 -9.794 -4.066 1.00 68.62 190 LEU A C 1
ATOM 1453 O O . LEU A 1 190 ? 21.923 -8.772 -4.519 1.00 68.62 190 LEU A O 1
ATOM 1457 N N . ALA A 1 191 ? 22.179 -10.749 -3.510 1.00 70.31 191 ALA A N 1
ATOM 1458 C CA . ALA A 1 191 ? 23.637 -10.657 -3.404 1.00 70.31 191 ALA A CA 1
ATOM 1459 C C . ALA A 1 191 ? 24.375 -10.713 -4.760 1.00 70.31 191 ALA A C 1
ATOM 1461 O O . ALA A 1 191 ? 25.601 -10.596 -4.795 1.00 70.31 191 ALA A O 1
ATOM 1462 N N . ARG A 1 192 ? 23.665 -10.943 -5.873 1.00 70.81 192 ARG A N 1
ATOM 1463 C CA . ARG A 1 192 ? 24.240 -10.896 -7.219 1.00 70.81 192 ARG A CA 1
ATOM 1464 C C . ARG A 1 192 ? 24.088 -9.496 -7.804 1.00 70.81 192 ARG A C 1
ATOM 1466 O O . ARG A 1 192 ? 23.068 -8.842 -7.628 1.00 70.81 192 ARG A O 1
ATOM 1473 N N . THR A 1 193 ? 25.094 -9.062 -8.552 1.00 60.88 193 THR A N 1
ATOM 1474 C CA . THR A 1 193 ? 25.131 -7.742 -9.199 1.00 60.88 193 THR A CA 1
ATOM 1475 C C . THR A 1 193 ? 24.139 -7.587 -10.357 1.00 60.88 193 THR A C 1
ATOM 1477 O O . THR A 1 193 ? 23.940 -6.475 -10.825 1.00 60.88 193 THR A O 1
ATOM 1480 N N . ASP A 1 194 ? 23.531 -8.676 -10.833 1.00 62.94 194 ASP A N 1
ATOM 1481 C CA . ASP A 1 194 ? 22.588 -8.728 -11.959 1.00 62.94 194 ASP A CA 1
ATOM 1482 C C . ASP A 1 194 ? 21.128 -8.965 -11.525 1.00 62.94 194 ASP A C 1
ATOM 1484 O O . ASP A 1 194 ? 20.306 -9.431 -12.312 1.00 62.94 194 ASP A O 1
ATOM 1488 N N . ALA A 1 195 ? 20.788 -8.686 -10.263 1.00 64.81 195 ALA A N 1
ATOM 1489 C CA . ALA A 1 195 ? 19.431 -8.879 -9.764 1.00 64.81 195 ALA A CA 1
ATOM 1490 C C . ALA A 1 195 ? 18.438 -7.887 -10.406 1.00 64.81 195 ALA A C 1
ATOM 1492 O O . ALA A 1 195 ? 18.542 -6.672 -10.223 1.00 64.81 195 ALA A O 1
ATOM 1493 N N . GLU A 1 196 ? 17.440 -8.425 -11.110 1.00 68.75 196 GLU A N 1
ATOM 1494 C CA . GLU A 1 196 ? 16.315 -7.675 -11.681 1.00 68.75 196 GLU A CA 1
ATOM 1495 C C . GLU A 1 196 ? 15.029 -7.930 -10.884 1.00 68.75 196 GLU A C 1
ATOM 1497 O O . GLU A 1 196 ? 14.718 -9.077 -10.534 1.00 68.75 196 GLU A O 1
ATOM 1502 N N . PHE A 1 197 ? 14.277 -6.855 -10.631 1.00 63.81 197 PHE A N 1
ATOM 1503 C CA . PHE A 1 197 ? 13.033 -6.852 -9.859 1.00 63.81 197 PHE A CA 1
ATOM 1504 C C . PHE A 1 197 ? 11.858 -6.379 -10.702 1.00 63.81 197 PHE A C 1
ATOM 1506 O O . PHE A 1 197 ? 12.009 -5.413 -11.487 1.00 63.81 197 PHE A O 1
#

Organism: NCBI:txid1333877

Nearest PDB structures (foldseek):
  8j07-assembly1_p  TM=8.551E-01  e=6.767E-11  Homo sapiens
  8x2u-assembly1_P  TM=8.752E-01  e=1.663E-10  Mus musculus
  8j07-assembly1_N  TM=8.533E-01  e=1.093E-10  Homo sapiens
  8j07-assembly1_o  TM=7.526E-01  e=4.339E-10  Homo sapiens
  7jrj-assembly1_C  TM=7.805E-01  e=5.627E-06  Chlamydomonas reinhardtii

Sequence (197 aa):
NCQELAGLSASLTLLKRQEKFASICFWGKIFGTSGDYYVAYALKEPVFEFPAKVFFYAGEDFEFKPLPVLTVENAEKVLALALDKPFTGKPDTVIEPEVEGGEEEPPAEEEGAEPVEKPPKLTEADRLALAIQDIDFDTAVVPKGAYALNEAHVVVPSSDFKGLGATEATGLAKYAHFRPPSSIASLRALARTDAEF

pLDDT: mean 83.25, std 16.64, range [32.5, 97.75]

Foldseek 3Di:
DVVVVVLLVVLLVVVCVVVVAPDKAFPDKADAPAWIKTKIWGWDDDPDAATDIWMWIDTPNSNTDTQDDDDPVLLVVLCVQPVPPGHHRDFAAFRDDDPPDDPPPPPPPPPPDDPPDDPDTDTSSNVVVSVSVVCLQVPAKDFWQQWAQDPSNYIDGHPPDPDDDPVVVVDPVRMDHRDPDPDPVVVVLSPDRGRTD

InterPro domains:
  IPR006802 Radial spokehead-like protein [PF04712] (3-58)
  IPR055316 Radial spoke head protein 9 homolog [PTHR22069] (3-195)

Radius of gyration: 21.31 Å; Cα contacts (8 Å, |Δi|>4): 258; chains: 1; bounding box: 46×37×71 Å

Secondary structure (DSSP, 8-state):
-HHHHHHHHHHHHHHHHHTT-S-EEEEEEE--SS--EEEEEEEPPPSSBSPPEEEEEE-TT---EEPPPPPHHHHHHHHHHHTTSPP-S-TT-B-S---TT---PPP---TT-----PPPPPBHHHHHHHHHHHHHHHH-EEETTSEEE-TTSBEEE-SS-----TTTTT-GGGEEE-S---SHHHHHHHTSTT-B-